Protein AF-A0A395SLP0-F1 (afdb_monomer)

Structure (mmCIF, N/CA/C/O backbone):
data_AF-A0A395SLP0-F1
#
_entry.id   AF-A0A395SLP0-F1
#
loop_
_atom_site.group_PDB
_atom_site.id
_atom_site.type_symbol
_atom_site.label_atom_id
_atom_site.label_alt_id
_atom_site.label_comp_id
_atom_site.label_asym_id
_atom_site.label_entity_id
_atom_site.label_seq_id
_atom_site.pdbx_PDB_ins_code
_atom_site.Cartn_x
_atom_site.Cartn_y
_atom_site.Cartn_z
_atom_site.occupancy
_atom_site.B_iso_or_equiv
_atom_site.auth_seq_id
_atom_site.auth_comp_id
_atom_site.auth_asym_id
_atom_site.auth_atom_id
_atom_site.pdbx_PDB_model_num
ATOM 1 N N . MET A 1 1 ? 36.610 25.571 1.398 1.00 39.91 1 MET A N 1
ATOM 2 C CA . MET A 1 1 ? 36.303 24.163 1.066 1.00 39.91 1 MET A CA 1
ATOM 3 C C . MET A 1 1 ? 37.178 23.324 1.968 1.00 39.91 1 MET A C 1
ATOM 5 O O . MET A 1 1 ? 38.386 23.476 1.879 1.00 39.91 1 MET A O 1
ATOM 9 N N . ASP A 1 2 ? 36.569 22.560 2.871 1.00 36.91 2 ASP A N 1
ATOM 10 C CA . ASP A 1 2 ? 37.265 21.882 3.966 1.00 36.91 2 ASP A CA 1
ATOM 11 C C . ASP A 1 2 ? 38.342 20.907 3.482 1.00 36.91 2 ASP A C 1
ATOM 13 O O . ASP A 1 2 ? 38.090 20.029 2.647 1.00 36.91 2 ASP A O 1
ATOM 17 N N . ASP A 1 3 ? 39.520 21.040 4.093 1.00 39.97 3 ASP A N 1
ATOM 18 C CA . ASP A 1 3 ? 40.726 20.221 3.906 1.00 39.97 3 ASP A CA 1
ATOM 19 C C . ASP A 1 3 ? 40.471 18.717 4.114 1.00 39.97 3 ASP A C 1
ATOM 21 O O . ASP A 1 3 ? 41.159 17.863 3.562 1.00 39.97 3 ASP A O 1
ATOM 25 N N . LYS A 1 4 ? 39.392 18.368 4.826 1.00 45.00 4 LYS A N 1
ATOM 26 C CA . LYS A 1 4 ? 38.965 16.982 5.068 1.00 45.00 4 LYS A CA 1
ATOM 27 C C . LYS A 1 4 ? 38.431 16.257 3.827 1.00 45.00 4 LYS A C 1
ATOM 29 O O . LYS A 1 4 ? 38.356 15.035 3.831 1.00 45.00 4 LYS A O 1
ATOM 34 N N . THR A 1 5 ? 38.066 16.974 2.761 1.00 46.22 5 THR A N 1
ATOM 35 C CA . THR A 1 5 ? 37.501 16.353 1.542 1.00 46.22 5 THR A CA 1
ATOM 36 C C . THR A 1 5 ? 38.568 15.872 0.554 1.00 46.22 5 THR A C 1
ATOM 38 O O . THR A 1 5 ? 38.259 15.066 -0.321 1.00 46.22 5 THR A O 1
ATOM 41 N N . LYS A 1 6 ? 39.810 16.363 0.672 1.00 44.38 6 LYS A N 1
ATOM 42 C CA . LYS A 1 6 ? 40.938 15.923 -0.168 1.00 44.38 6 LYS A CA 1
ATOM 43 C C . LYS A 1 6 ? 41.501 14.573 0.281 1.00 44.38 6 LYS A C 1
ATOM 45 O O . LYS A 1 6 ? 41.863 13.766 -0.561 1.00 44.38 6 LYS A O 1
ATOM 50 N N . ALA A 1 7 ? 41.456 14.293 1.583 1.00 48.34 7 ALA A N 1
ATOM 51 C CA . ALA A 1 7 ? 42.013 13.075 2.172 1.00 48.34 7 ALA A CA 1
ATOM 52 C C . ALA A 1 7 ? 41.296 11.770 1.763 1.00 48.34 7 ALA A C 1
ATOM 54 O O . ALA A 1 7 ? 41.833 10.692 1.964 1.00 48.34 7 ALA A O 1
ATOM 55 N N . VAL A 1 8 ? 40.087 11.832 1.190 1.00 53.94 8 VAL A N 1
ATOM 56 C CA . VAL A 1 8 ? 39.320 10.624 0.821 1.00 53.94 8 VAL A CA 1
ATOM 57 C C . VAL A 1 8 ? 39.704 10.087 -0.563 1.00 53.94 8 VAL A C 1
ATOM 59 O O . VAL A 1 8 ? 39.436 8.926 -0.842 1.00 53.94 8 VAL A O 1
ATOM 62 N N . SER A 1 9 ? 40.311 10.890 -1.447 1.00 54.47 9 SER A N 1
ATOM 63 C CA . SER A 1 9 ? 40.598 10.454 -2.825 1.00 54.47 9 SER A CA 1
ATOM 64 C C . SER A 1 9 ? 41.920 9.711 -3.007 1.00 54.47 9 SER A C 1
ATOM 66 O O . SER A 1 9 ? 42.120 9.139 -4.074 1.00 54.47 9 SER A O 1
ATOM 68 N N . GLU A 1 10 ? 42.813 9.731 -2.017 1.00 58.47 10 GLU A N 1
ATOM 69 C CA . GLU A 1 10 ? 44.178 9.196 -2.155 1.00 58.47 10 GLU A CA 1
ATOM 70 C C . GLU A 1 10 ? 44.256 7.668 -1.958 1.00 58.47 10 GLU A C 1
ATOM 72 O O . GLU A 1 10 ? 45.140 7.039 -2.529 1.00 58.47 10 GLU A O 1
ATOM 77 N N . ASP A 1 11 ? 43.261 7.058 -1.296 1.00 65.31 11 ASP A N 1
ATOM 78 C CA . ASP A 1 11 ? 43.221 5.613 -0.988 1.00 65.31 11 ASP A CA 1
ATOM 79 C C . ASP A 1 11 ? 42.151 4.821 -1.775 1.00 65.31 11 ASP A C 1
ATOM 81 O O . ASP A 1 11 ? 41.836 3.672 -1.453 1.00 65.31 11 ASP A O 1
ATOM 85 N N . LEU A 1 12 ? 41.535 5.414 -2.804 1.00 71.38 12 LEU A N 1
ATOM 86 C CA . LEU A 1 12 ? 40.450 4.759 -3.546 1.00 71.38 12 LEU A CA 1
ATOM 87 C C . LEU A 1 12 ? 40.982 3.928 -4.712 1.00 71.38 12 LEU A C 1
ATOM 89 O O . LEU A 1 12 ? 41.716 4.411 -5.573 1.00 71.38 12 LEU A O 1
ATOM 93 N N . THR A 1 13 ? 40.506 2.686 -4.812 1.00 81.50 13 THR A N 1
ATOM 94 C CA . THR A 1 13 ? 40.704 1.877 -6.022 1.00 81.50 13 THR A CA 1
ATOM 95 C C . THR A 1 13 ? 40.101 2.584 -7.250 1.00 81.50 13 THR A C 1
ATOM 97 O O . THR A 1 13 ? 39.135 3.343 -7.110 1.00 81.50 13 THR A O 1
ATOM 100 N N . PRO A 1 14 ? 40.579 2.316 -8.481 1.00 74.00 14 PRO A N 1
ATOM 101 C CA . PRO A 1 14 ? 40.081 2.977 -9.695 1.00 74.00 14 PRO A CA 1
ATOM 102 C C . PRO A 1 14 ? 38.552 2.905 -9.869 1.00 74.00 14 PRO A C 1
ATOM 104 O O . PRO A 1 14 ? 37.912 3.860 -10.316 1.00 74.00 14 PRO A O 1
ATOM 107 N N . THR A 1 15 ? 37.941 1.790 -9.459 1.00 70.00 15 THR A N 1
ATOM 108 C CA . THR A 1 15 ? 36.484 1.590 -9.476 1.00 70.00 15 THR A CA 1
ATOM 109 C C . THR A 1 15 ? 35.770 2.483 -8.462 1.00 70.00 15 THR A C 1
ATOM 111 O O . THR A 1 15 ? 34.748 3.098 -8.778 1.00 70.00 15 THR A O 1
ATOM 114 N N . GLN A 1 16 ? 36.318 2.602 -7.251 1.00 68.06 16 GLN A N 1
ATOM 115 C CA . GLN A 1 16 ? 35.772 3.469 -6.209 1.00 68.06 16 GLN A CA 1
ATOM 116 C C . GLN A 1 16 ? 35.948 4.951 -6.554 1.00 68.06 16 GLN A C 1
ATOM 118 O O . GLN A 1 16 ? 35.036 5.732 -6.296 1.00 68.06 16 GLN A O 1
ATOM 123 N N . LEU A 1 17 ? 37.053 5.331 -7.202 1.00 72.69 17 LEU A N 1
ATOM 124 C CA . LEU A 1 17 ? 37.294 6.692 -7.685 1.00 72.69 17 LEU A CA 1
ATOM 125 C C . LEU A 1 17 ? 36.249 7.098 -8.738 1.00 72.69 17 LEU A C 1
ATOM 127 O O . LEU A 1 17 ? 35.601 8.136 -8.616 1.00 72.69 17 LEU A O 1
ATOM 131 N N . LYS A 1 18 ? 35.980 6.218 -9.714 1.00 71.94 18 LYS A N 1
ATOM 132 C CA . LYS A 1 18 ? 34.937 6.430 -10.733 1.00 71.94 18 LYS A CA 1
ATOM 133 C C . LYS A 1 18 ? 33.543 6.572 -10.111 1.00 71.94 18 LYS A C 1
ATOM 135 O O . LYS A 1 18 ? 32.750 7.420 -10.528 1.00 71.94 18 LYS A O 1
ATOM 140 N N . MET A 1 19 ? 33.237 5.760 -9.099 1.00 68.44 19 MET A N 1
ATOM 141 C CA . MET A 1 19 ? 31.979 5.850 -8.355 1.00 68.44 19 MET A CA 1
ATOM 142 C C . MET A 1 19 ? 31.895 7.150 -7.539 1.00 68.44 19 MET A C 1
ATOM 144 O O . MET A 1 19 ? 30.850 7.807 -7.541 1.00 68.44 19 MET A O 1
ATOM 148 N N . TYR A 1 20 ? 32.990 7.546 -6.886 1.00 72.19 20 TYR A N 1
ATOM 149 C CA . TYR A 1 20 ? 33.111 8.776 -6.106 1.00 72.19 20 TYR A CA 1
ATOM 150 C C . TYR A 1 20 ? 32.896 10.019 -6.975 1.00 72.19 20 TYR A C 1
ATOM 152 O O . TYR A 1 20 ? 32.058 10.860 -6.643 1.00 72.19 20 TYR A O 1
ATOM 160 N N . ASP A 1 21 ? 33.541 10.092 -8.138 1.00 72.44 21 ASP A N 1
ATOM 161 C CA . ASP A 1 21 ? 33.361 11.188 -9.094 1.00 72.44 21 ASP A CA 1
ATOM 162 C C . ASP A 1 21 ? 31.938 11.231 -9.665 1.00 72.44 21 ASP A C 1
ATOM 164 O O . ASP A 1 21 ? 31.348 12.307 -9.820 1.00 72.44 21 ASP A O 1
ATOM 168 N N . GLY A 1 22 ? 31.331 10.064 -9.899 1.00 71.50 22 GLY A N 1
ATOM 169 C CA . GLY A 1 22 ? 29.924 9.953 -10.283 1.00 71.50 22 GLY A CA 1
ATOM 170 C C . GLY A 1 22 ? 28.969 10.488 -9.208 1.00 71.50 22 GLY A C 1
ATOM 171 O O . GLY A 1 22 ? 28.015 11.208 -9.514 1.00 71.50 22 GLY A O 1
ATOM 172 N N . VAL A 1 23 ? 29.218 10.183 -7.930 1.00 71.25 23 VAL A N 1
ATOM 173 C CA . VAL A 1 23 ? 28.443 10.720 -6.796 1.00 71.25 23 VAL A CA 1
ATOM 174 C C . VAL A 1 23 ? 28.654 12.227 -6.661 1.00 71.25 23 VAL A C 1
ATOM 176 O O . VAL A 1 23 ? 27.678 12.976 -6.599 1.00 71.25 23 VAL A O 1
ATOM 179 N N . ARG A 1 24 ? 29.905 12.696 -6.687 1.00 72.31 24 ARG A N 1
ATOM 180 C CA . ARG A 1 24 ? 30.256 14.117 -6.574 1.00 72.31 24 ARG A CA 1
ATOM 181 C C . ARG A 1 24 ? 29.622 14.945 -7.690 1.00 72.31 24 ARG A C 1
ATOM 183 O O . ARG A 1 24 ? 29.056 16.004 -7.419 1.00 72.31 24 ARG A O 1
ATOM 190 N N . GLY A 1 25 ? 29.646 14.430 -8.920 1.00 71.50 25 GLY A N 1
ATOM 191 C CA . GLY A 1 25 ? 28.990 15.033 -10.076 1.00 71.50 25 GLY A CA 1
ATOM 192 C C . GLY A 1 25 ? 27.474 15.151 -9.909 1.00 71.50 25 GLY A C 1
ATOM 193 O O . GLY A 1 25 ? 26.923 16.227 -10.131 1.00 71.50 25 GLY A O 1
ATOM 194 N N . ARG A 1 26 ? 26.804 14.087 -9.444 1.00 68.56 26 ARG A N 1
ATOM 195 C CA . ARG A 1 26 ? 25.359 14.112 -9.148 1.00 68.56 26 ARG A CA 1
ATOM 196 C C . ARG A 1 26 ? 25.010 15.132 -8.066 1.00 68.56 26 ARG A C 1
ATOM 198 O O . ARG A 1 26 ? 24.051 15.879 -8.230 1.00 68.56 26 ARG A O 1
ATOM 205 N N . MET A 1 27 ? 25.800 15.210 -6.993 1.00 70.19 27 MET A N 1
ATOM 206 C CA . MET A 1 27 ? 25.558 16.171 -5.909 1.00 70.19 27 MET A CA 1
ATOM 207 C C . MET A 1 27 ? 25.824 17.624 -6.321 1.00 70.19 27 MET A C 1
ATOM 209 O O . MET A 1 27 ? 25.183 18.535 -5.800 1.00 70.19 27 MET A O 1
ATOM 213 N N . ALA A 1 28 ? 26.782 17.873 -7.217 1.00 71.69 28 ALA A N 1
ATOM 214 C CA . ALA A 1 28 ? 27.014 19.204 -7.776 1.00 71.69 28 ALA A CA 1
ATOM 215 C C . ALA A 1 28 ? 25.828 19.649 -8.644 1.00 71.69 28 ALA A C 1
ATOM 217 O O . ALA A 1 28 ? 25.238 20.690 -8.372 1.00 71.69 28 ALA A O 1
ATOM 218 N N . LEU A 1 29 ? 25.406 18.799 -9.584 1.00 69.75 29 LEU A N 1
ATOM 219 C CA . LEU A 1 29 ? 24.271 19.071 -10.466 1.00 69.75 29 LEU A CA 1
ATOM 220 C C . LEU A 1 29 ? 22.960 19.254 -9.690 1.00 69.75 29 LEU A C 1
ATOM 222 O O . LEU A 1 29 ? 22.214 20.191 -9.945 1.00 69.75 29 LEU A O 1
ATOM 226 N N . HIS A 1 30 ? 22.701 18.407 -8.689 1.00 68.25 30 HIS A N 1
ATOM 227 C CA . HIS A 1 30 ? 21.535 18.548 -7.815 1.00 68.25 30 HIS A CA 1
ATOM 228 C C . HIS A 1 30 ? 21.501 19.917 -7.116 1.00 68.25 30 HIS A C 1
ATOM 230 O O . HIS A 1 30 ? 20.454 20.558 -7.052 1.00 68.25 30 HIS A O 1
ATOM 236 N N . ARG A 1 31 ? 22.656 20.403 -6.640 1.00 72.38 31 ARG A N 1
ATOM 237 C CA . ARG A 1 31 ? 22.772 21.729 -6.014 1.00 72.38 31 ARG A CA 1
ATOM 238 C C . ARG A 1 31 ? 22.574 22.877 -7.000 1.00 72.38 31 ARG A C 1
ATOM 240 O O . ARG A 1 31 ? 22.058 23.911 -6.593 1.00 72.38 31 ARG A O 1
ATOM 247 N N . GLU A 1 32 ? 22.981 22.723 -8.255 1.00 70.94 32 GLU A N 1
ATOM 248 C CA . GLU A 1 32 ? 22.738 23.726 -9.302 1.00 70.94 32 GLU A CA 1
ATOM 249 C C . GLU A 1 32 ? 21.253 23.808 -9.661 1.00 70.94 32 GLU A C 1
ATOM 251 O O . GLU A 1 32 ? 20.682 24.899 -9.646 1.00 70.94 32 GLU A O 1
ATOM 256 N N . VAL A 1 33 ? 20.610 22.654 -9.870 1.00 69.75 33 VAL A N 1
ATOM 257 C CA . VAL A 1 33 ? 19.175 22.561 -10.178 1.00 69.75 33 VAL A CA 1
ATOM 258 C C . VAL A 1 33 ? 18.329 23.176 -9.061 1.00 69.75 33 VAL A C 1
ATOM 260 O O . VAL A 1 33 ? 17.463 24.001 -9.337 1.00 69.75 33 VAL A O 1
ATOM 263 N N . LEU A 1 34 ? 18.608 22.848 -7.793 1.00 66.56 34 LEU A N 1
ATOM 264 C CA . LEU A 1 34 ? 17.869 23.410 -6.654 1.00 66.56 34 LEU A CA 1
ATOM 265 C C . LEU A 1 34 ? 18.068 24.921 -6.471 1.00 66.56 34 LEU A C 1
ATOM 267 O O . LEU A 1 34 ? 17.211 25.581 -5.892 1.00 66.56 34 LEU A O 1
ATOM 271 N N . ARG A 1 35 ? 19.180 25.483 -6.954 1.00 73.88 35 ARG A N 1
ATOM 272 C CA . ARG A 1 35 ? 19.439 26.931 -6.900 1.00 73.88 35 ARG A CA 1
ATOM 273 C C . ARG A 1 35 ? 18.811 27.696 -8.064 1.00 73.88 35 ARG A C 1
ATOM 275 O O . ARG A 1 35 ? 18.980 28.909 -8.132 1.00 73.88 35 ARG A O 1
ATOM 282 N N . GLY A 1 36 ? 18.135 27.011 -8.991 1.00 49.56 36 GLY A N 1
ATOM 283 C CA . GLY A 1 36 ? 17.643 27.621 -10.227 1.00 49.56 36 GLY A CA 1
ATOM 284 C C . GLY A 1 36 ? 18.770 28.140 -11.125 1.00 49.56 36 GLY A C 1
ATOM 285 O O . GLY A 1 36 ? 18.522 28.939 -12.028 1.00 49.56 36 GLY A O 1
ATOM 286 N N . ALA A 1 37 ? 20.012 27.709 -10.882 1.00 55.22 37 ALA A N 1
ATOM 287 C CA . ALA A 1 37 ? 21.130 28.059 -11.733 1.00 55.22 37 ALA A CA 1
ATOM 288 C C . ALA A 1 37 ? 20.972 27.291 -13.048 1.00 55.22 37 ALA A C 1
ATOM 290 O O . ALA A 1 37 ? 20.814 26.068 -13.054 1.00 55.22 37 ALA A O 1
ATOM 291 N N . LYS A 1 38 ? 21.015 28.005 -14.176 1.00 49.47 38 LYS A N 1
ATOM 292 C CA . LYS A 1 38 ? 21.247 27.362 -15.472 1.00 49.47 38 LYS A CA 1
ATOM 293 C C . LYS A 1 38 ? 22.556 26.594 -15.318 1.00 49.47 38 LYS A C 1
ATOM 295 O O . LYS A 1 38 ? 23.524 27.179 -14.840 1.00 49.47 38 LYS A O 1
ATOM 300 N N . 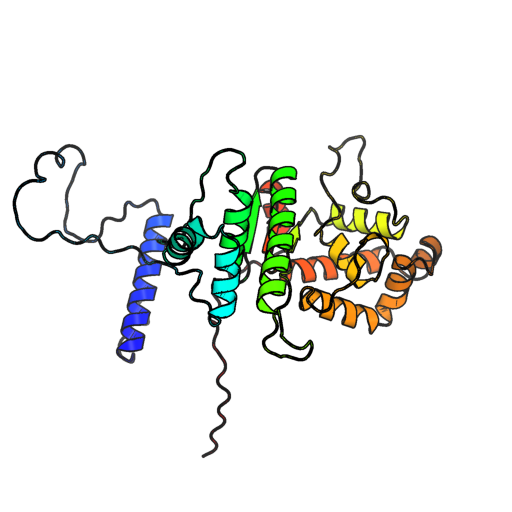SER A 1 3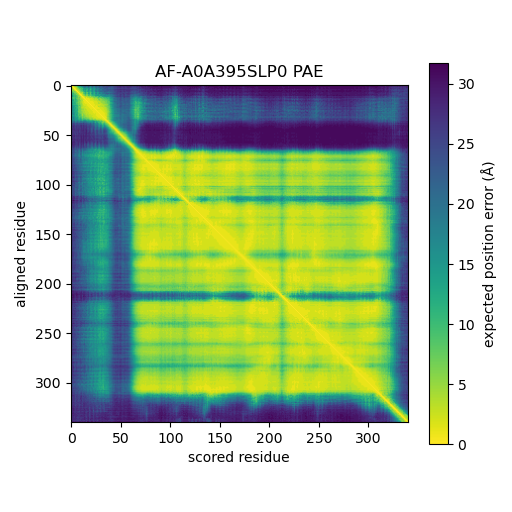9 ? 22.570 25.302 -15.640 1.00 47.88 39 SER A N 1
ATOM 301 C CA . SER A 1 39 ? 23.802 24.513 -15.601 1.00 47.88 39 SER A CA 1
ATOM 302 C C . SER A 1 39 ? 24.725 25.038 -16.701 1.00 47.88 39 SER A C 1
ATOM 304 O O . SER A 1 39 ? 24.721 24.568 -17.835 1.00 47.88 39 SER A O 1
ATOM 306 N N . GLU A 1 40 ? 25.452 26.105 -16.390 1.00 44.19 40 GLU A N 1
ATOM 307 C CA . GLU A 1 40 ? 26.641 26.502 -17.112 1.00 44.19 40 GLU A CA 1
ATOM 308 C C . GLU A 1 40 ? 27.729 25.567 -16.603 1.00 44.19 40 GLU A C 1
ATOM 310 O O . GLU A 1 40 ? 28.306 25.753 -15.532 1.00 44.19 40 GLU A O 1
ATOM 315 N N . ALA A 1 41 ? 27.972 24.501 -17.366 1.00 39.69 41 ALA A N 1
ATOM 316 C CA . ALA A 1 41 ? 29.215 23.766 -17.232 1.00 39.69 41 ALA A CA 1
ATOM 317 C C . ALA A 1 41 ? 30.382 24.775 -17.254 1.00 39.69 41 ALA A C 1
ATOM 319 O O . ALA A 1 41 ? 30.296 25.781 -17.966 1.00 39.69 41 ALA A O 1
ATOM 320 N N . PRO A 1 42 ? 31.477 24.537 -16.515 1.00 35.25 42 PRO A N 1
ATOM 321 C CA . PRO A 1 42 ? 32.618 25.433 -16.533 1.00 35.25 42 PRO A CA 1
ATOM 322 C C . PRO A 1 42 ? 33.299 25.342 -17.902 1.00 35.25 42 PRO A C 1
ATOM 324 O O . PRO A 1 42 ? 34.207 24.549 -18.122 1.00 35.25 42 PRO A O 1
ATOM 327 N N . SER A 1 43 ? 32.857 26.173 -18.833 1.00 36.19 43 SER A N 1
ATOM 328 C CA . SER A 1 43 ? 33.658 26.649 -19.946 1.00 36.19 43 SER A CA 1
ATOM 329 C C . SER A 1 43 ? 33.574 28.163 -19.904 1.00 36.19 43 SER A C 1
ATOM 331 O O . SER A 1 43 ? 32.519 28.734 -20.166 1.00 36.19 43 SER A O 1
ATOM 333 N N . SER A 1 44 ? 34.676 28.775 -19.475 1.00 36.19 44 SER A N 1
ATOM 334 C CA . SER A 1 44 ? 35.043 30.174 -19.695 1.00 36.19 44 SER A CA 1
ATOM 335 C C . SER A 1 44 ? 34.062 30.971 -20.571 1.00 36.19 44 SER A C 1
ATOM 337 O O . SER A 1 44 ? 34.057 30.828 -21.789 1.00 36.19 44 SER A O 1
ATOM 339 N N . GLY A 1 45 ? 33.268 31.799 -19.887 1.00 39.12 45 GLY A N 1
ATOM 340 C CA . GLY A 1 45 ? 32.514 32.975 -20.330 1.00 39.12 45 GLY A CA 1
ATOM 341 C C . GLY A 1 45 ? 31.909 33.010 -21.733 1.00 39.12 45 GLY A C 1
ATOM 342 O O . GLY A 1 45 ? 32.628 33.238 -22.694 1.00 39.12 45 GLY A O 1
ATOM 343 N N . ILE A 1 46 ? 30.573 33.050 -21.822 1.00 33.41 46 ILE A N 1
ATOM 344 C CA . ILE A 1 46 ? 29.874 33.747 -22.915 1.00 33.41 46 ILE A CA 1
ATOM 345 C C . ILE A 1 46 ? 28.666 34.503 -22.345 1.00 33.41 46 ILE A C 1
ATOM 347 O O . ILE A 1 46 ? 27.738 33.920 -21.793 1.00 33.41 46 ILE A O 1
ATOM 351 N N . ARG A 1 47 ? 28.697 35.836 -22.475 1.00 33.56 47 ARG A N 1
ATOM 352 C CA . ARG A 1 47 ? 27.588 36.749 -22.160 1.00 33.56 47 ARG A CA 1
ATOM 353 C C . ARG A 1 47 ? 26.504 36.682 -23.246 1.00 33.56 47 ARG A C 1
ATOM 355 O O . ARG A 1 47 ? 26.830 36.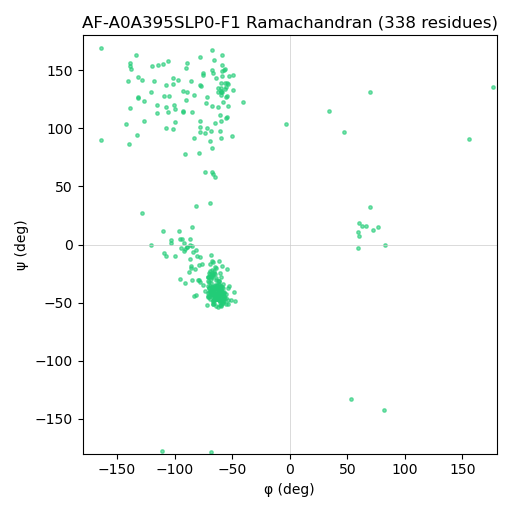664 -24.426 1.00 33.56 47 ARG A O 1
ATOM 362 N N . CYS A 1 48 ? 25.253 36.839 -22.809 1.00 29.16 48 CYS A N 1
ATOM 363 C CA . CYS A 1 48 ? 24.040 37.209 -23.560 1.00 29.16 48 CYS A CA 1
ATOM 364 C C . CYS A 1 48 ? 23.434 36.188 -24.561 1.00 29.16 48 CYS A C 1
ATOM 366 O O . CYS A 1 48 ? 24.131 35.708 -25.448 1.00 29.16 48 CYS A O 1
ATOM 368 N N . PRO A 1 49 ? 22.104 35.924 -24.525 1.00 36.25 49 PRO A N 1
ATOM 369 C CA . PRO A 1 49 ? 21.469 34.884 -25.349 1.00 36.25 49 PRO A CA 1
ATOM 370 C C . PRO A 1 49 ? 21.043 35.322 -26.762 1.00 36.25 49 PRO A C 1
ATOM 372 O O . PRO A 1 49 ? 20.479 34.519 -27.497 1.00 36.25 49 PRO A O 1
ATOM 375 N N . SER A 1 50 ? 21.252 36.574 -27.173 1.00 37.88 50 SER A N 1
ATOM 376 C CA . SER A 1 50 ? 20.627 37.109 -28.395 1.00 37.88 50 SER A CA 1
ATOM 377 C C . SER A 1 50 ? 21.456 36.971 -29.678 1.00 37.88 50 SER A C 1
ATOM 379 O O . SER A 1 50 ? 20.992 37.398 -30.732 1.00 37.88 50 SER A O 1
ATOM 381 N N . ARG A 1 51 ? 22.658 36.376 -29.639 1.00 33.47 51 ARG A N 1
ATOM 382 C CA . ARG A 1 51 ? 23.564 36.341 -30.808 1.00 33.47 51 ARG A CA 1
ATOM 383 C C . ARG A 1 51 ? 23.950 34.949 -31.328 1.00 33.47 51 ARG A C 1
ATOM 385 O O . ARG A 1 51 ? 24.650 34.873 -32.329 1.00 33.47 51 ARG A O 1
ATOM 392 N N . SER A 1 52 ? 23.468 33.864 -30.718 1.00 39.09 52 SER A N 1
ATOM 393 C CA . SER A 1 52 ? 23.951 32.498 -31.015 1.00 39.09 52 SER A CA 1
ATOM 394 C C . SER A 1 52 ? 23.147 31.690 -32.043 1.00 39.09 52 SER A C 1
ATOM 396 O O . SER A 1 52 ? 23.487 30.536 -32.272 1.00 39.09 52 SER A O 1
ATOM 398 N N . MET A 1 53 ? 22.116 32.243 -32.695 1.00 36.59 53 MET A N 1
ATOM 399 C CA . MET A 1 53 ? 21.434 31.519 -33.790 1.00 36.59 53 MET A CA 1
ATOM 400 C C . MET A 1 53 ? 22.113 31.668 -35.163 1.00 36.59 53 MET A C 1
ATOM 402 O O . MET A 1 53 ? 21.709 30.995 -36.101 1.00 36.59 53 MET A O 1
ATOM 406 N N . ALA A 1 54 ? 23.150 32.503 -35.295 1.00 33.88 54 ALA A N 1
ATOM 407 C CA . ALA A 1 54 ? 23.780 32.796 -36.589 1.00 33.88 54 ALA A CA 1
ATOM 408 C C . ALA A 1 54 ? 25.125 32.080 -36.840 1.00 33.88 54 ALA A C 1
ATOM 410 O O . ALA A 1 54 ? 25.755 32.322 -37.862 1.00 33.88 54 ALA A O 1
ATOM 411 N N . THR A 1 55 ? 25.587 31.210 -35.939 1.00 35.38 55 THR A N 1
ATOM 412 C CA . THR A 1 55 ? 26.914 30.560 -36.037 1.00 35.38 55 THR A CA 1
ATOM 413 C C . THR A 1 55 ? 26.860 29.037 -35.906 1.00 35.38 55 THR A C 1
ATOM 415 O O . THR A 1 55 ? 27.837 28.412 -35.505 1.00 35.38 55 THR A O 1
ATOM 418 N N . LEU A 1 56 ? 25.734 28.411 -36.269 1.00 35.62 56 LEU A N 1
ATOM 419 C CA . LEU A 1 56 ? 25.601 26.947 -36.258 1.00 35.62 56 LEU A CA 1
ATOM 420 C C . LEU A 1 56 ? 26.113 26.259 -37.538 1.00 35.62 56 LEU A C 1
ATOM 422 O O . LEU A 1 56 ? 25.816 25.091 -37.765 1.00 35.62 56 LEU A O 1
ATOM 426 N N . GLU A 1 57 ? 26.888 26.95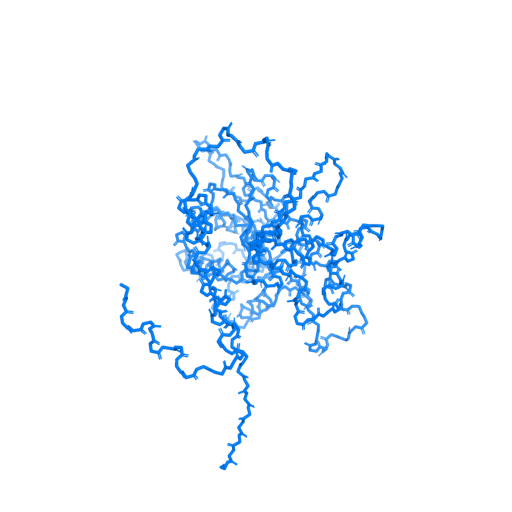4 -38.368 1.00 45.03 57 GLU A N 1
ATOM 427 C CA . GLU A 1 57 ? 27.550 26.368 -39.532 1.00 45.03 57 GLU A CA 1
ATOM 428 C C . GLU A 1 57 ? 29.014 26.799 -39.564 1.00 45.03 57 GLU A C 1
ATOM 430 O O . GLU A 1 57 ? 29.344 27.890 -40.012 1.00 45.03 57 GLU A O 1
ATOM 435 N N . THR A 1 58 ? 29.895 25.969 -39.004 1.00 34.53 58 THR A N 1
ATOM 436 C CA . THR A 1 58 ? 31.290 25.755 -39.444 1.00 34.53 58 THR A CA 1
ATOM 437 C C . THR A 1 58 ? 32.000 24.789 -38.487 1.00 34.53 58 THR A C 1
ATOM 439 O O . THR A 1 58 ? 31.825 24.817 -37.272 1.00 34.53 58 THR A O 1
ATOM 442 N N . HIS A 1 59 ? 32.735 23.843 -39.069 1.00 42.62 59 HIS A N 1
ATOM 443 C CA . HIS A 1 59 ? 33.317 22.665 -38.426 1.00 42.62 59 HIS A CA 1
ATOM 444 C C . HIS A 1 59 ? 34.244 22.941 -37.229 1.00 42.62 59 HIS A C 1
ATOM 446 O O . HIS A 1 59 ? 35.150 23.764 -37.314 1.00 42.62 59 HIS A O 1
ATOM 452 N N . GLY A 1 60 ? 34.126 22.113 -36.180 1.00 37.59 60 GLY A N 1
ATOM 453 C CA . GLY A 1 60 ? 35.183 21.945 -35.176 1.00 37.59 60 GLY A CA 1
ATOM 454 C C . GLY A 1 60 ? 34.688 21.464 -33.812 1.00 37.59 60 GLY A C 1
ATOM 455 O O . GLY A 1 60 ? 34.389 22.286 -32.962 1.00 37.59 60 GLY A O 1
ATOM 456 N N . LYS A 1 61 ? 34.645 20.135 -33.607 1.00 41.62 61 LYS A N 1
ATOM 457 C CA . LYS A 1 61 ? 34.325 19.420 -32.347 1.00 41.62 61 LYS A CA 1
ATOM 458 C C . LYS A 1 61 ? 33.077 19.935 -31.621 1.00 41.62 61 LYS A C 1
ATOM 460 O O . LYS A 1 61 ? 33.161 20.831 -30.788 1.00 41.62 61 LYS A O 1
ATOM 465 N N . SER A 1 62 ? 31.938 19.268 -31.839 1.00 38.06 62 SER A N 1
ATOM 466 C CA . SER A 1 62 ? 30.800 19.405 -30.927 1.00 38.06 62 SER A CA 1
ATOM 467 C C . SER A 1 62 ? 31.287 19.076 -29.516 1.00 38.06 62 SER A C 1
ATOM 469 O O . SER A 1 62 ? 31.617 17.924 -29.220 1.00 38.06 62 SER A O 1
ATOM 471 N N . SER A 1 63 ? 31.376 20.080 -28.652 1.00 46.16 63 SER A N 1
ATOM 472 C CA . SER A 1 63 ? 31.495 19.868 -27.221 1.00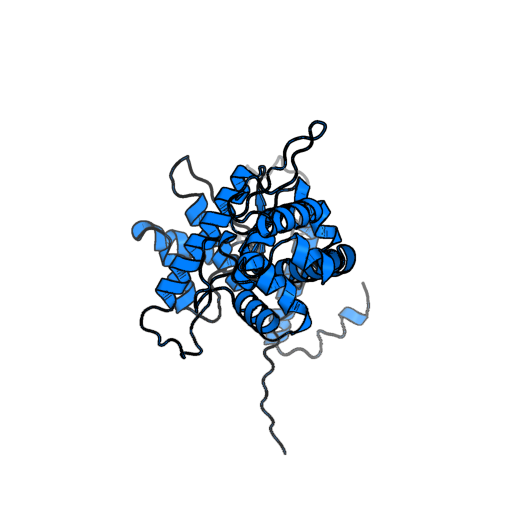 46.16 63 SER A CA 1
ATOM 473 C C . SER A 1 63 ? 30.231 19.120 -26.811 1.00 46.16 63 SER A C 1
ATOM 475 O O . SER A 1 63 ? 29.156 19.705 -26.701 1.00 46.16 63 SER A O 1
ATOM 477 N N . SER A 1 64 ? 30.317 17.790 -26.696 1.00 55.00 64 SER A N 1
ATOM 478 C CA . SER A 1 64 ? 29.166 16.997 -26.283 1.00 55.00 64 SER A CA 1
ATOM 479 C C . SER A 1 64 ? 28.785 17.485 -24.893 1.00 55.00 64 SER A C 1
ATOM 481 O O . SER A 1 64 ? 29.555 17.309 -23.943 1.00 55.00 64 SER A O 1
ATOM 483 N N . LEU A 1 65 ? 27.634 18.147 -24.786 1.00 61.94 65 LEU A N 1
ATOM 484 C CA . LEU A 1 65 ? 27.076 18.537 -23.502 1.00 61.94 65 LEU A CA 1
ATOM 485 C C . LEU A 1 65 ? 27.087 17.303 -22.598 1.00 61.94 65 LEU A C 1
ATOM 487 O O . LEU A 1 65 ? 26.727 16.203 -23.026 1.00 61.94 65 LEU A O 1
ATOM 491 N N . ARG A 1 66 ? 27.566 17.472 -21.364 1.00 67.44 66 ARG A N 1
ATOM 492 C CA . ARG A 1 66 ? 27.642 16.377 -20.398 1.00 67.44 66 ARG A CA 1
ATOM 493 C C . ARG A 1 66 ? 26.257 15.742 -20.270 1.00 67.44 66 ARG A C 1
ATOM 495 O O . ARG A 1 66 ? 25.313 16.415 -19.864 1.00 67.44 66 ARG A O 1
ATOM 502 N N . SER A 1 67 ? 26.155 14.453 -20.592 1.00 74.31 67 SER A N 1
ATOM 503 C CA . SER A 1 67 ? 24.901 13.715 -20.442 1.00 74.31 67 SER A CA 1
ATOM 504 C C . SER A 1 67 ? 24.452 13.737 -18.981 1.00 74.31 67 SER A C 1
ATOM 506 O O . SER A 1 67 ? 25.260 13.548 -18.062 1.00 74.31 67 SER A O 1
ATOM 508 N N . LEU A 1 68 ? 23.164 14.007 -18.767 1.00 81.12 68 LEU A N 1
ATOM 509 C CA . LEU A 1 68 ? 22.576 14.012 -17.436 1.00 81.12 68 LEU A CA 1
ATOM 510 C C . LEU A 1 68 ? 22.647 12.597 -16.843 1.00 81.12 68 LEU A C 1
ATOM 512 O O . LEU A 1 68 ? 22.466 11.607 -17.562 1.00 81.12 68 LEU A O 1
ATOM 516 N N . PRO A 1 69 ? 22.886 12.470 -15.527 1.00 85.19 69 PRO A N 1
ATOM 517 C CA . PRO A 1 69 ? 22.865 11.170 -14.882 1.00 85.19 69 PRO A CA 1
ATOM 518 C C . PRO A 1 69 ? 21.481 10.558 -15.082 1.00 85.19 69 PRO A C 1
ATOM 520 O O . PRO A 1 69 ? 20.464 11.200 -14.827 1.00 85.19 69 PRO A O 1
ATOM 523 N N . THR A 1 70 ? 21.458 9.327 -15.569 1.00 88.19 70 THR A N 1
ATOM 524 C CA . THR A 1 70 ? 20.234 8.614 -15.922 1.00 88.19 70 THR A CA 1
ATOM 525 C C . THR A 1 70 ? 19.982 7.525 -14.891 1.00 88.19 70 THR A C 1
ATOM 527 O O . THR A 1 70 ? 20.919 6.855 -14.458 1.00 88.19 70 THR A O 1
ATOM 530 N N . ILE A 1 71 ? 18.729 7.371 -14.473 1.00 91.12 71 ILE A N 1
ATOM 531 C CA . ILE A 1 71 ? 18.289 6.277 -13.611 1.00 91.12 71 ILE A CA 1
ATOM 532 C C . ILE A 1 71 ? 17.518 5.284 -14.477 1.00 91.12 71 ILE A C 1
ATOM 534 O O . ILE A 1 71 ? 16.599 5.670 -15.197 1.00 91.12 71 ILE A O 1
ATOM 538 N N . ASN A 1 72 ? 17.912 4.017 -14.399 1.00 94.38 72 ASN A N 1
ATOM 539 C CA . ASN A 1 72 ? 17.169 2.901 -14.960 1.00 94.38 72 ASN A CA 1
ATOM 540 C C . ASN A 1 72 ? 16.253 2.342 -13.861 1.00 94.38 72 ASN A C 1
ATOM 542 O O . ASN A 1 72 ? 16.748 1.855 -12.845 1.00 94.38 72 ASN A O 1
ATOM 546 N N . PHE A 1 73 ? 14.935 2.453 -14.033 1.00 94.69 73 PHE A N 1
ATOM 547 C CA . PHE A 1 73 ? 13.959 1.914 -13.077 1.00 94.69 73 PHE A CA 1
ATOM 548 C C . PHE A 1 73 ? 13.797 0.393 -13.184 1.00 94.69 73 PHE A C 1
ATOM 550 O O . PHE A 1 73 ? 13.284 -0.217 -12.257 1.00 94.69 73 PHE A O 1
ATOM 557 N N . LEU A 1 74 ? 14.250 -0.218 -14.281 1.00 96.06 74 LEU A N 1
ATOM 558 C CA . LEU A 1 74 ? 14.250 -1.669 -14.494 1.00 96.06 74 LEU A CA 1
ATOM 559 C C . LEU A 1 74 ? 15.552 -2.343 -14.053 1.00 96.06 74 LEU A C 1
ATOM 561 O O . LEU A 1 74 ? 15.624 -3.562 -14.079 1.00 96.06 74 LEU A O 1
ATOM 565 N N . ASP A 1 75 ? 16.567 -1.574 -13.650 1.00 93.88 75 ASP A N 1
ATOM 566 C CA . ASP A 1 75 ? 17.804 -2.083 -13.039 1.00 93.88 75 ASP A CA 1
ATOM 567 C C . ASP A 1 75 ? 17.517 -2.539 -11.597 1.00 93.88 75 ASP A C 1
ATOM 569 O O . ASP A 1 75 ? 17.955 -1.936 -10.615 1.00 93.88 75 ASP A O 1
ATOM 573 N N . ILE A 1 76 ? 16.649 -3.534 -11.485 1.00 92.38 76 ILE A N 1
ATOM 574 C CA . ILE A 1 76 ? 16.236 -4.216 -10.265 1.00 92.38 76 ILE A CA 1
ATOM 575 C C . ILE A 1 76 ? 17.025 -5.527 -10.258 1.00 92.38 76 ILE A C 1
ATOM 577 O O . ILE A 1 76 ? 17.205 -6.120 -11.315 1.00 92.38 76 ILE A O 1
ATOM 581 N N . ASP A 1 77 ? 17.471 -5.999 -9.093 1.00 90.62 77 ASP A N 1
ATOM 582 C CA . ASP A 1 77 ? 18.227 -7.259 -8.950 1.00 90.62 77 ASP A CA 1
ATOM 583 C C . ASP A 1 77 ? 17.351 -8.520 -9.215 1.00 90.62 77 ASP A C 1
ATOM 585 O O . ASP A 1 77 ? 17.454 -9.519 -8.508 1.00 90.62 77 ASP A O 1
ATOM 589 N N . ASP A 1 78 ? 16.403 -8.442 -10.158 1.00 94.12 78 ASP A N 1
ATOM 590 C CA . ASP A 1 78 ? 15.419 -9.458 -10.533 1.00 94.12 78 ASP A CA 1
ATOM 591 C C . ASP A 1 78 ? 14.802 -9.119 -11.905 1.00 94.12 78 ASP A C 1
ATOM 593 O O . ASP A 1 78 ? 13.786 -8.416 -12.002 1.00 94.12 78 ASP A O 1
ATOM 597 N N . ASP A 1 79 ? 15.426 -9.621 -12.972 1.00 94.81 79 ASP A N 1
ATOM 598 C CA . ASP A 1 79 ? 14.999 -9.362 -14.352 1.00 94.81 79 ASP A CA 1
ATOM 599 C C . ASP A 1 79 ? 13.580 -9.880 -14.626 1.00 94.81 79 ASP A C 1
ATOM 601 O O . ASP A 1 79 ? 12.794 -9.204 -15.284 1.00 94.81 79 ASP A O 1
ATOM 605 N N . ALA A 1 80 ? 13.205 -11.042 -14.083 1.00 95.75 80 ALA A N 1
ATOM 606 C CA . ALA A 1 80 ? 11.874 -11.619 -14.288 1.00 95.75 80 ALA A CA 1
ATOM 607 C C . ALA A 1 80 ? 10.767 -10.744 -13.672 1.00 95.75 80 ALA A C 1
ATOM 609 O O . ALA A 1 80 ? 9.671 -10.613 -14.230 1.00 95.75 80 ALA A O 1
ATOM 610 N N . TYR A 1 81 ? 11.052 -10.096 -12.541 1.00 96.56 81 TYR A N 1
ATOM 611 C CA . TYR A 1 81 ? 10.137 -9.117 -11.961 1.00 96.56 81 TYR A CA 1
ATOM 612 C C . TYR A 1 81 ? 10.078 -7.831 -12.795 1.00 96.56 81 TYR A C 1
ATOM 614 O O . TYR A 1 81 ? 8.988 -7.313 -13.043 1.00 96.56 81 TYR A O 1
ATOM 622 N N . ALA A 1 82 ? 11.221 -7.343 -13.288 1.00 96.75 82 ALA A N 1
ATOM 623 C CA . ALA A 1 82 ? 11.267 -6.188 -14.184 1.00 96.75 82 ALA A CA 1
ATOM 624 C C . ALA A 1 82 ? 10.470 -6.433 -15.482 1.00 96.75 82 ALA A C 1
ATOM 626 O O . ALA A 1 82 ? 9.702 -5.565 -15.904 1.00 96.75 82 ALA A O 1
ATOM 627 N N . GLU A 1 83 ? 10.580 -7.630 -16.069 1.00 97.06 83 GLU A N 1
ATOM 628 C CA . GLU A 1 83 ? 9.754 -8.072 -17.199 1.00 97.06 83 GLU A CA 1
ATOM 629 C C . GLU A 1 83 ? 8.266 -8.022 -16.856 1.00 97.06 83 GLU A C 1
ATOM 631 O O . GLU A 1 83 ? 7.486 -7.414 -17.589 1.00 97.06 83 GLU A O 1
ATOM 636 N N . SER A 1 84 ? 7.878 -8.574 -15.703 1.00 96.88 84 SER A N 1
ATOM 637 C CA . SER A 1 84 ? 6.479 -8.602 -15.263 1.00 96.88 84 SER A CA 1
ATOM 638 C C . SER A 1 84 ? 5.875 -7.194 -15.163 1.00 96.88 84 SER A C 1
ATOM 640 O O . SER A 1 84 ? 4.707 -7.013 -15.498 1.00 96.88 84 SER A O 1
ATOM 642 N N . ILE A 1 85 ? 6.666 -6.180 -14.786 1.00 96.69 85 ILE A N 1
ATOM 643 C CA . ILE A 1 85 ? 6.232 -4.772 -14.792 1.00 96.69 85 ILE A CA 1
ATOM 644 C C . ILE A 1 85 ? 6.076 -4.232 -16.220 1.00 96.69 85 ILE A C 1
ATOM 646 O O . ILE A 1 85 ? 5.100 -3.543 -16.518 1.00 96.69 85 ILE A O 1
ATOM 650 N N . VAL A 1 86 ? 7.026 -4.516 -17.118 1.00 96.62 86 VAL A N 1
ATOM 651 C CA . VAL A 1 86 ? 6.956 -4.064 -18.521 1.00 96.62 86 VAL A CA 1
ATOM 652 C C . VAL A 1 86 ? 5.731 -4.646 -19.226 1.00 96.62 86 VAL A C 1
ATOM 654 O O . VAL A 1 86 ? 5.121 -3.973 -20.058 1.00 96.62 86 VAL A O 1
ATOM 657 N N . GLU A 1 87 ? 5.342 -5.866 -18.872 1.00 95.88 87 GLU A N 1
ATOM 658 C CA . GLU A 1 87 ? 4.189 -6.558 -19.439 1.00 95.88 87 GLU A CA 1
ATOM 659 C C . GLU A 1 87 ? 2.822 -5.962 -19.066 1.00 95.88 87 GLU A C 1
ATOM 661 O O . GLU A 1 87 ? 1.832 -6.334 -19.697 1.00 95.88 87 GLU A O 1
ATOM 666 N N . GLU A 1 88 ? 2.759 -5.006 -18.127 1.00 94.00 88 GLU A N 1
ATOM 667 C CA . GLU A 1 88 ? 1.559 -4.180 -17.899 1.00 94.00 88 GLU A CA 1
ATOM 668 C C . GLU A 1 88 ? 1.233 -3.262 -19.082 1.00 94.00 88 GLU A C 1
ATOM 670 O O . GLU A 1 88 ? 0.093 -2.819 -19.241 1.00 94.00 88 GLU A O 1
ATOM 675 N N . ALA A 1 89 ? 2.225 -2.955 -19.921 1.00 92.06 89 ALA A N 1
ATOM 676 C CA . ALA A 1 89 ? 1.975 -2.294 -21.189 1.00 92.06 89 ALA A CA 1
ATOM 677 C C . ALA A 1 89 ? 1.394 -3.282 -22.211 1.00 92.06 89 ALA A C 1
ATOM 679 O O . ALA A 1 89 ? 1.756 -4.465 -22.256 1.00 92.06 89 ALA A O 1
ATOM 680 N N . LEU A 1 90 ? 0.539 -2.754 -23.092 1.00 90.75 90 LEU A N 1
ATOM 681 C CA . LEU A 1 90 ? 0.052 -3.487 -24.258 1.00 90.75 90 LEU A CA 1
ATOM 682 C C . LEU A 1 90 ? 1.234 -4.044 -25.068 1.00 90.75 90 LEU A C 1
ATOM 684 O O . LEU A 1 90 ? 2.268 -3.369 -25.139 1.00 90.75 90 LEU A O 1
ATOM 688 N N . PRO A 1 91 ? 1.113 -5.237 -25.681 1.00 92.75 91 PRO A N 1
ATOM 689 C CA . PRO A 1 91 ? 2.212 -5.889 -26.391 1.00 92.75 91 PRO A CA 1
ATOM 690 C C . PRO A 1 91 ? 2.956 -4.977 -27.374 1.00 92.75 91 PRO A C 1
ATOM 692 O O . PRO A 1 91 ? 4.186 -4.985 -27.404 1.00 92.75 91 PRO A O 1
ATOM 695 N N . GLU A 1 92 ? 2.226 -4.137 -28.108 1.00 92.69 92 GLU A N 1
ATOM 696 C CA . GLU A 1 92 ? 2.766 -3.218 -29.116 1.00 92.69 92 GLU A CA 1
ATOM 697 C C . GLU A 1 92 ? 3.593 -2.080 -28.489 1.00 92.69 92 GLU A C 1
ATOM 699 O O . GLU A 1 92 ? 4.503 -1.533 -29.112 1.00 92.69 92 GLU A O 1
ATOM 704 N N . ASP A 1 93 ? 3.308 -1.745 -27.230 1.00 91.88 93 ASP A N 1
ATOM 705 C CA . ASP A 1 93 ? 3.912 -0.636 -26.499 1.00 91.88 93 ASP A CA 1
ATOM 706 C C . ASP A 1 93 ? 5.034 -1.071 -25.544 1.00 91.88 93 ASP A C 1
ATOM 708 O O . ASP A 1 93 ? 5.770 -0.213 -25.047 1.00 91.88 93 ASP A O 1
ATOM 712 N N . ARG A 1 94 ? 5.231 -2.376 -25.306 1.00 94.56 94 ARG A N 1
ATOM 713 C CA . ARG A 1 94 ? 6.226 -2.906 -24.347 1.00 94.56 94 ARG A CA 1
ATOM 714 C C . ARG A 1 94 ? 7.645 -2.421 -24.621 1.00 94.56 94 ARG A C 1
ATOM 716 O O . ARG A 1 94 ? 8.346 -2.027 -23.691 1.00 94.56 94 ARG A O 1
ATOM 723 N N . ALA A 1 95 ? 8.070 -2.389 -25.885 1.00 95.25 95 ALA A N 1
ATOM 724 C CA . ALA A 1 95 ? 9.402 -1.900 -26.253 1.00 95.25 95 ALA A CA 1
ATOM 725 C C . ALA A 1 95 ? 9.568 -0.405 -25.925 1.00 95.25 95 ALA A C 1
ATOM 727 O O . ALA A 1 95 ? 10.572 0.003 -25.333 1.00 95.25 95 ALA A O 1
ATOM 728 N N . ARG A 1 96 ? 8.549 0.409 -26.241 1.00 93.62 96 ARG A N 1
ATOM 729 C CA . ARG A 1 96 ? 8.528 1.845 -25.926 1.00 93.62 96 ARG A CA 1
ATOM 730 C C . ARG A 1 96 ? 8.500 2.074 -24.417 1.00 93.62 96 ARG A C 1
ATOM 732 O O . ARG A 1 96 ? 9.214 2.940 -23.917 1.00 93.62 96 ARG A O 1
ATOM 739 N N . PHE A 1 97 ? 7.707 1.292 -23.691 1.00 94.94 97 PHE A N 1
ATOM 740 C CA . PHE A 1 97 ? 7.579 1.393 -22.243 1.00 94.94 97 PHE A CA 1
ATOM 741 C C . PHE A 1 97 ? 8.859 0.956 -21.520 1.00 94.94 97 PHE A C 1
ATOM 743 O O . PHE A 1 97 ? 9.320 1.662 -20.626 1.00 94.94 97 PHE A O 1
A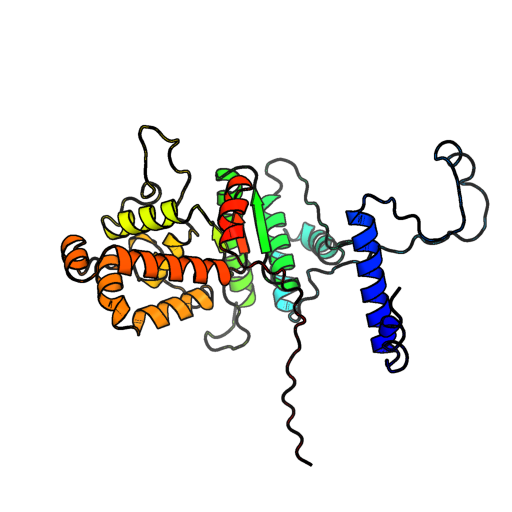TOM 750 N N . ARG A 1 98 ? 9.519 -0.115 -21.975 1.00 96.56 98 ARG A N 1
ATOM 751 C CA . ARG A 1 98 ? 10.854 -0.502 -21.499 1.00 96.56 98 ARG A CA 1
ATOM 752 C C . ARG A 1 98 ? 11.867 0.612 -21.711 1.00 96.56 98 ARG A C 1
ATOM 754 O O . ARG A 1 98 ? 12.560 0.976 -20.769 1.00 96.56 98 ARG A O 1
ATOM 761 N N . GLY A 1 99 ? 11.939 1.170 -22.922 1.00 94.81 99 GLY A N 1
ATOM 762 C CA . GLY A 1 99 ? 12.834 2.292 -23.224 1.00 94.81 99 GLY A CA 1
ATOM 763 C C . GLY A 1 99 ? 12.542 3.525 -22.362 1.00 94.81 99 GLY A C 1
ATOM 764 O O . GLY A 1 99 ? 13.458 4.226 -21.932 1.00 94.81 99 GLY A O 1
ATOM 765 N N . TYR A 1 100 ? 11.263 3.766 -22.054 1.00 94.81 100 TYR A N 1
ATOM 766 C CA . TYR A 1 100 ? 10.852 4.791 -21.102 1.00 94.81 100 TYR A CA 1
ATOM 767 C C . TYR A 1 100 ? 11.398 4.486 -19.696 1.00 94.81 100 TYR A C 1
ATOM 769 O O . TYR A 1 100 ? 12.079 5.324 -19.118 1.00 94.81 100 TYR A O 1
ATOM 777 N N . LEU A 1 101 ? 11.167 3.298 -19.140 1.00 95.44 101 LEU A N 1
ATOM 778 C CA . LEU A 1 101 ? 11.597 2.972 -17.774 1.00 95.44 101 LEU A CA 1
ATOM 779 C C . LEU A 1 101 ? 13.119 2.827 -17.627 1.00 95.44 101 LEU A C 1
ATOM 781 O O . LEU A 1 101 ? 13.658 3.104 -16.555 1.00 95.44 101 LEU A O 1
ATOM 785 N N . SER A 1 102 ? 13.825 2.443 -18.692 1.00 94.69 102 SER A N 1
ATOM 786 C CA . SER A 1 102 ? 15.263 2.171 -18.638 1.00 94.69 102 SER A CA 1
ATOM 787 C C . SER A 1 102 ? 16.151 3.412 -18.649 1.00 94.69 102 SER A C 1
ATOM 789 O O . SER A 1 102 ? 17.319 3.341 -18.266 1.00 94.69 102 SER A O 1
ATOM 791 N N . SER A 1 103 ? 15.612 4.560 -19.061 1.00 90.81 103 SER A N 1
ATOM 792 C CA . SER A 1 103 ? 16.395 5.781 -19.217 1.00 90.81 103 SER A CA 1
ATOM 793 C C . SER A 1 103 ? 15.631 7.004 -18.737 1.00 90.81 103 SER A C 1
ATOM 795 O O . SER A 1 103 ? 14.942 7.652 -19.525 1.00 90.81 103 SER A O 1
ATOM 797 N N . ARG A 1 104 ? 15.712 7.325 -17.437 1.00 92.12 104 ARG A N 1
ATOM 798 C CA . ARG A 1 104 ? 15.159 8.553 -16.834 1.00 92.12 104 ARG A CA 1
ATOM 799 C C . ARG A 1 104 ? 16.264 9.538 -16.449 1.00 92.12 104 ARG A C 1
ATOM 801 O O . ARG A 1 104 ? 16.888 9.368 -15.396 1.00 92.12 104 ARG A O 1
ATOM 808 N N . PRO A 1 105 ? 16.521 10.578 -17.263 1.00 86.31 105 PRO A N 1
ATOM 809 C CA . PRO A 1 105 ? 17.428 11.656 -16.892 1.00 86.31 105 PRO A CA 1
ATOM 810 C C . PRO A 1 105 ? 17.009 12.273 -15.556 1.00 86.31 105 PRO A C 1
ATOM 812 O O . PRO A 1 105 ? 15.847 12.620 -15.360 1.00 86.31 105 PRO A O 1
ATOM 815 N N . LEU A 1 106 ? 17.949 12.373 -14.617 1.00 85.50 106 LEU A N 1
ATOM 816 C CA . LEU A 1 106 ? 17.732 12.840 -13.242 1.00 85.50 106 LEU A CA 1
ATOM 817 C C . LEU A 1 106 ? 16.711 12.018 -12.430 1.00 85.50 106 LEU A C 1
ATOM 819 O O . LEU A 1 106 ? 16.314 12.450 -11.352 1.00 85.50 106 LEU A O 1
ATOM 823 N N . GLY A 1 107 ? 16.281 10.852 -12.923 1.00 85.31 107 GLY A N 1
ATOM 824 C CA . GLY A 1 107 ? 15.160 10.108 -12.343 1.00 85.31 107 GLY A CA 1
ATOM 825 C C . GLY A 1 107 ? 13.794 10.746 -12.599 1.00 85.31 107 GLY A C 1
ATOM 826 O O . GLY A 1 107 ? 12.818 10.359 -11.965 1.00 85.31 107 GLY A O 1
ATOM 827 N N . LEU A 1 108 ? 13.706 11.722 -13.506 1.00 88.06 108 LEU A N 1
ATOM 828 C CA . LEU A 1 108 ? 12.462 12.409 -13.829 1.00 88.06 108 LEU A CA 1
ATOM 829 C C . LEU A 1 108 ? 11.768 11.721 -15.004 1.00 88.06 108 LEU A C 1
ATOM 831 O O . LEU A 1 108 ? 12.375 11.425 -16.034 1.00 88.06 108 LEU A O 1
ATOM 835 N N . GLY A 1 109 ? 10.472 11.477 -14.841 1.00 88.44 109 GLY A N 1
ATOM 836 C CA . GLY A 1 109 ? 9.607 10.909 -15.863 1.00 88.44 109 GLY A CA 1
ATOM 837 C C . GLY A 1 109 ? 8.331 11.725 -15.990 1.00 88.44 109 GLY A C 1
ATOM 838 O O . GLY A 1 109 ? 7.805 12.228 -15.000 1.00 88.44 109 GLY A O 1
ATOM 839 N N . MET A 1 110 ? 7.834 11.852 -17.215 1.00 90.81 110 MET A N 1
ATOM 840 C CA . MET A 1 110 ? 6.563 12.497 -17.501 1.00 90.81 110 MET A CA 1
ATOM 841 C C . MET A 1 110 ? 5.759 11.589 -18.425 1.00 90.81 110 MET A C 1
ATOM 843 O O . MET A 1 110 ? 6.247 11.184 -19.479 1.00 90.81 110 MET A O 1
ATOM 847 N N . ILE A 1 111 ? 4.528 11.282 -18.020 1.00 89.62 111 ILE A N 1
ATOM 848 C CA . ILE A 1 111 ? 3.572 10.511 -18.815 1.00 89.62 111 ILE A CA 1
ATOM 849 C C . ILE A 1 111 ? 2.408 11.436 -19.140 1.00 89.62 111 ILE A C 1
ATOM 851 O O . ILE A 1 111 ? 1.653 11.846 -18.258 1.00 89.62 111 ILE A O 1
ATOM 855 N N . THR A 1 112 ? 2.262 11.766 -20.418 1.00 86.88 112 THR A N 1
ATOM 856 C CA . THR A 1 112 ? 1.145 12.548 -20.946 1.00 86.88 112 THR A CA 1
ATOM 857 C C . THR A 1 112 ? 0.374 11.698 -21.946 1.00 86.88 112 THR A C 1
ATOM 859 O O . THR A 1 112 ? 0.949 10.923 -22.702 1.00 86.88 112 THR A O 1
ATOM 862 N N . ALA A 1 113 ? -0.950 11.811 -21.926 1.00 81.81 113 ALA A N 1
ATOM 863 C CA . ALA A 1 113 ? -1.833 11.222 -22.928 1.00 81.81 113 ALA A CA 1
ATOM 864 C C . ALA A 1 113 ? -3.221 11.876 -22.839 1.00 81.81 113 ALA A C 1
ATOM 866 O O . ALA A 1 113 ? -3.519 12.592 -21.875 1.00 81.81 113 ALA A O 1
ATOM 867 N N . GLY A 1 114 ? -4.078 11.614 -23.825 1.00 77.56 114 GLY A N 1
ATOM 868 C CA . GLY A 1 114 ? -5.477 12.041 -23.792 1.00 77.56 114 GLY A CA 1
ATOM 869 C C . GLY A 1 114 ? -6.307 11.309 -22.726 1.00 77.56 114 GLY A C 1
ATOM 870 O O . GLY A 1 114 ? -5.814 10.463 -21.967 1.00 77.56 114 GLY A O 1
ATOM 871 N N . ALA A 1 115 ? -7.601 11.623 -22.661 1.00 75.25 115 ALA A N 1
ATOM 872 C CA . ALA A 1 115 ? -8.561 10.774 -21.952 1.00 75.25 115 ALA A CA 1
ATOM 873 C C . ALA A 1 115 ? -8.532 9.344 -22.532 1.00 75.25 115 ALA A C 1
ATOM 875 O O . ALA A 1 115 ? -8.180 9.179 -23.689 1.00 75.25 115 ALA A O 1
ATOM 876 N N . SER A 1 116 ? -8.823 8.330 -21.710 1.00 72.94 116 SER A N 1
ATOM 877 C CA . SER A 1 116 ? -8.870 6.894 -22.072 1.00 72.94 116 SER A CA 1
ATOM 878 C C . SER A 1 116 ? -7.605 6.217 -22.645 1.00 72.94 116 SER A C 1
ATOM 880 O O . SER A 1 116 ? -7.598 4.997 -22.746 1.00 72.94 116 SER A O 1
ATOM 882 N N . PHE A 1 117 ? -6.489 6.914 -22.876 1.00 75.56 117 PHE A N 1
ATOM 883 C CA . PHE A 1 117 ? -5.223 6.313 -23.357 1.00 75.56 117 PHE A CA 1
ATOM 884 C C . PHE A 1 117 ? -4.362 5.646 -22.260 1.00 75.56 117 PHE A C 1
ATOM 886 O O . PHE A 1 117 ? -3.138 5.728 -22.282 1.00 75.56 117 PHE A O 1
ATOM 893 N N . GLY A 1 118 ? -4.972 5.053 -21.230 1.00 77.31 118 GLY A N 1
ATOM 894 C CA . GLY A 1 118 ? -4.228 4.248 -20.246 1.00 77.31 118 GLY A CA 1
ATOM 895 C C . GLY A 1 118 ? -3.222 4.997 -19.354 1.00 77.31 118 GLY A C 1
ATOM 896 O O . GLY A 1 118 ? -2.402 4.353 -18.706 1.00 77.31 118 GLY A O 1
ATOM 897 N N . ARG A 1 119 ? -3.280 6.338 -19.254 1.00 84.56 119 ARG A N 1
ATOM 898 C CA . ARG A 1 119 ? -2.331 7.146 -18.447 1.00 84.56 119 ARG A CA 1
ATOM 899 C C . ARG A 1 119 ? -2.110 6.616 -17.044 1.00 84.56 119 ARG A C 1
ATOM 901 O O . ARG A 1 119 ? -0.979 6.508 -16.593 1.00 84.56 119 ARG A O 1
ATOM 908 N N . THR A 1 120 ? -3.198 6.326 -16.344 1.00 81.38 120 THR A N 1
ATOM 909 C CA . THR A 1 120 ? -3.125 5.903 -14.948 1.00 81.38 120 THR A CA 1
ATOM 910 C C . THR A 1 120 ? -2.542 4.495 -14.824 1.00 81.38 120 THR A C 1
ATOM 912 O O . THR A 1 120 ? -1.901 4.211 -13.825 1.00 81.38 120 THR A O 1
ATOM 915 N N . THR A 1 121 ? -2.707 3.647 -15.843 1.00 85.25 121 THR A N 1
ATOM 916 C CA . THR A 1 121 ? -2.104 2.307 -15.910 1.00 85.25 121 THR A CA 1
ATOM 917 C C . THR A 1 121 ? -0.601 2.395 -16.155 1.00 85.25 121 THR A C 1
ATOM 919 O O . THR A 1 121 ? 0.177 1.893 -15.351 1.00 85.25 121 THR A O 1
ATOM 922 N N . ALA A 1 122 ? -0.175 3.140 -17.182 1.00 89.50 122 ALA A N 1
ATOM 923 C CA . ALA A 1 122 ? 1.246 3.390 -17.433 1.00 89.50 122 ALA A CA 1
ATOM 924 C C . ALA A 1 122 ? 1.920 4.105 -16.248 1.00 89.50 122 ALA A C 1
ATOM 926 O O . ALA A 1 122 ? 3.048 3.783 -15.882 1.00 89.50 122 ALA A O 1
ATOM 927 N N . GLY A 1 123 ? 1.211 5.052 -15.625 1.00 92.44 123 GLY A N 1
ATOM 928 C CA . GLY A 1 123 ? 1.628 5.729 -14.401 1.00 92.44 123 GLY A CA 1
ATOM 929 C C . GLY A 1 123 ? 1.826 4.759 -13.244 1.00 92.44 123 GLY A C 1
ATOM 930 O O . GLY A 1 123 ? 2.901 4.751 -12.661 1.00 92.44 123 GLY A O 1
ATOM 931 N N . ALA A 1 124 ? 0.839 3.909 -12.955 1.00 93.56 124 ALA A N 1
ATOM 932 C CA . ALA A 1 124 ? 0.920 2.929 -11.878 1.00 93.56 124 ALA A CA 1
ATOM 933 C C . ALA A 1 124 ? 2.086 1.946 -12.073 1.00 93.56 124 ALA A C 1
ATOM 935 O O . ALA A 1 124 ? 2.901 1.785 -11.169 1.00 93.56 124 ALA A O 1
ATOM 936 N N . ALA A 1 125 ? 2.230 1.363 -13.267 1.00 94.25 125 ALA A N 1
ATOM 937 C CA . ALA A 1 125 ? 3.338 0.459 -13.579 1.00 94.25 125 ALA A CA 1
ATOM 938 C C . ALA A 1 125 ? 4.706 1.161 -13.478 1.00 94.25 125 ALA A C 1
ATOM 940 O O . ALA A 1 125 ? 5.647 0.619 -12.900 1.00 94.25 125 ALA A O 1
ATOM 941 N N . ALA A 1 126 ? 4.819 2.404 -13.964 1.00 95.50 126 ALA A N 1
ATOM 942 C CA . ALA A 1 126 ? 6.045 3.187 -13.825 1.00 95.50 126 ALA A CA 1
ATOM 943 C C . ALA A 1 126 ? 6.365 3.533 -12.362 1.00 95.50 126 ALA A C 1
ATOM 945 O O . ALA A 1 126 ? 7.533 3.547 -11.979 1.00 95.50 126 ALA A O 1
ATOM 946 N N . THR A 1 127 ? 5.348 3.796 -11.538 1.00 96.50 127 THR A N 1
ATOM 947 C CA . THR A 1 127 ? 5.509 4.024 -10.099 1.00 96.50 127 THR A CA 1
ATOM 948 C C . THR A 1 127 ? 5.944 2.749 -9.373 1.00 96.50 127 THR A C 1
ATOM 950 O O . THR A 1 127 ? 6.801 2.836 -8.501 1.00 96.50 127 THR A O 1
ATOM 953 N N . LEU A 1 128 ? 5.437 1.575 -9.757 1.00 97.12 128 LEU A N 1
ATOM 954 C CA . LEU A 1 128 ? 5.882 0.287 -9.209 1.00 97.12 128 LEU A CA 1
ATOM 955 C C . LEU A 1 128 ? 7.324 -0.051 -9.626 1.00 97.12 128 LEU A C 1
ATOM 957 O O . LEU A 1 128 ? 8.092 -0.545 -8.806 1.00 97.12 128 LEU A O 1
ATOM 961 N N . ALA A 1 129 ? 7.736 0.282 -10.856 1.00 96.62 129 ALA A N 1
ATOM 962 C CA . ALA A 1 129 ? 9.144 0.192 -11.265 1.00 96.62 129 ALA A CA 1
ATOM 963 C C . ALA A 1 129 ? 10.037 1.138 -10.449 1.00 96.62 129 ALA A C 1
ATOM 965 O O . ALA A 1 129 ? 11.114 0.752 -9.994 1.00 96.62 129 ALA A O 1
ATOM 966 N N . LEU A 1 130 ? 9.582 2.380 -10.238 1.00 95.62 130 LEU A N 1
ATOM 967 C CA . LEU A 1 130 ? 10.284 3.337 -9.390 1.00 95.62 130 LEU A CA 1
ATOM 968 C C . LEU A 1 130 ? 10.433 2.783 -7.969 1.00 95.62 130 LEU A C 1
ATOM 970 O O . LEU A 1 130 ? 11.553 2.752 -7.471 1.00 95.62 130 LEU A O 1
ATOM 974 N N . GLU A 1 131 ? 9.348 2.308 -7.353 1.00 95.88 131 GLU A N 1
ATOM 975 C CA . GLU A 1 131 ? 9.359 1.719 -6.008 1.00 95.88 131 GLU A CA 1
ATOM 976 C C . GLU A 1 131 ? 10.332 0.541 -5.915 1.00 95.88 131 GLU A C 1
ATOM 978 O O . GLU A 1 131 ? 11.180 0.509 -5.026 1.00 95.88 131 GLU A O 1
ATOM 983 N N . ALA A 1 132 ? 10.313 -0.368 -6.888 1.00 95.25 132 ALA A N 1
ATOM 984 C CA . ALA A 1 132 ? 11.224 -1.504 -6.904 1.00 95.25 132 ALA A CA 1
ATOM 985 C C . ALA A 1 132 ? 12.705 -1.080 -6.968 1.00 95.25 132 ALA A C 1
ATOM 987 O O . ALA A 1 132 ? 13.568 -1.758 -6.401 1.00 95.25 132 ALA A O 1
ATOM 988 N N . LYS A 1 133 ? 13.007 0.051 -7.623 1.00 94.12 133 LYS A N 1
ATOM 989 C CA . LYS A 1 133 ? 14.366 0.596 -7.738 1.00 94.12 133 LYS A CA 1
ATOM 990 C C . LYS A 1 133 ? 14.801 1.420 -6.525 1.00 94.12 133 LYS A C 1
ATOM 992 O O . LYS A 1 133 ? 15.955 1.311 -6.106 1.00 94.12 133 LYS A O 1
ATOM 997 N N . VAL A 1 134 ? 13.937 2.294 -6.008 1.00 91.25 134 VAL A N 1
ATOM 998 C CA . VAL A 1 134 ? 14.313 3.308 -5.001 1.00 91.25 134 VAL A CA 1
ATOM 999 C C . VAL A 1 134 ? 13.761 3.032 -3.604 1.00 91.25 134 VAL A C 1
ATOM 1001 O O . VAL A 1 134 ? 14.156 3.712 -2.659 1.00 91.25 134 VAL A O 1
ATOM 1004 N N . GLY A 1 135 ? 12.897 2.030 -3.451 1.00 92.81 135 GLY A N 1
ATOM 1005 C CA . GLY A 1 135 ? 12.156 1.755 -2.227 1.00 92.81 135 GLY A CA 1
ATOM 1006 C C . GLY A 1 135 ? 10.922 2.647 -2.110 1.00 92.81 135 GLY A C 1
ATOM 1007 O O . GLY A 1 135 ? 10.270 2.951 -3.101 1.00 92.81 135 GLY A O 1
ATOM 1008 N N . LYS A 1 136 ? 10.609 3.084 -0.890 1.00 93.38 136 LYS A N 1
ATOM 1009 C CA . LYS A 1 136 ? 9.336 3.740 -0.558 1.00 93.38 136 LYS A CA 1
ATOM 1010 C C . LYS A 1 136 ? 9.039 4.971 -1.418 1.00 93.38 136 LYS A C 1
ATOM 1012 O O . LYS A 1 136 ? 9.886 5.856 -1.559 1.00 93.38 136 LYS A O 1
ATOM 1017 N N . VAL A 1 137 ? 7.807 5.067 -1.922 1.00 94.56 137 VAL A N 1
ATOM 1018 C CA . VAL A 1 137 ? 7.356 6.156 -2.803 1.00 94.56 137 VAL A CA 1
ATOM 1019 C C . VAL A 1 137 ? 6.180 6.918 -2.196 1.00 94.56 137 VAL A C 1
ATOM 1021 O O . VAL A 1 137 ? 5.173 6.341 -1.795 1.00 94.56 137 VAL A O 1
ATOM 1024 N N . LEU A 1 138 ? 6.272 8.249 -2.196 1.00 94.00 138 LEU A N 1
ATOM 1025 C CA . LEU A 1 138 ? 5.136 9.127 -1.919 1.00 94.00 138 LEU A CA 1
ATOM 1026 C C . LEU A 1 138 ? 4.409 9.452 -3.229 1.00 94.00 138 LEU A C 1
ATOM 1028 O O . LEU A 1 138 ? 5.002 9.977 -4.171 1.00 94.00 138 LEU A O 1
ATOM 1032 N N . CYS A 1 139 ? 3.113 9.180 -3.273 1.00 94.06 139 CYS A N 1
ATOM 1033 C CA . CYS A 1 139 ? 2.217 9.509 -4.371 1.00 94.06 139 CYS A CA 1
ATOM 1034 C C . CYS A 1 139 ? 1.268 10.626 -3.932 1.00 94.06 139 CYS A C 1
ATOM 1036 O O . CYS A 1 139 ? 0.598 10.513 -2.906 1.00 94.06 139 CYS A O 1
ATOM 1038 N N . SER A 1 140 ? 1.188 11.701 -4.717 1.00 93.38 140 SER A N 1
ATOM 1039 C CA . SER A 1 140 ? 0.311 12.835 -4.423 1.00 93.38 140 SER A CA 1
ATOM 1040 C C . SER A 1 140 ? -0.567 13.191 -5.617 1.00 93.38 140 SER A C 1
ATOM 1042 O O . SER A 1 140 ? -0.121 13.133 -6.764 1.00 93.38 140 SER A O 1
ATOM 1044 N N . GLY A 1 141 ? -1.822 13.549 -5.345 1.00 90.25 141 GLY A N 1
ATOM 1045 C CA . GLY A 1 141 ? -2.809 13.925 -6.356 1.00 90.25 141 GLY A CA 1
ATOM 1046 C C . GLY A 1 141 ? -3.639 15.141 -5.933 1.00 90.25 141 GLY A C 1
ATOM 1047 O O . GLY A 1 141 ? -3.873 15.344 -4.743 1.00 90.25 141 GLY A O 1
ATOM 1048 N N . PRO A 1 142 ? -4.128 15.956 -6.884 1.00 90.38 142 PRO A N 1
ATOM 1049 C CA . PRO A 1 142 ? -4.745 17.251 -6.580 1.00 90.38 142 PRO A CA 1
ATOM 1050 C C . PRO A 1 142 ? -6.080 17.149 -5.827 1.00 90.38 142 PRO A C 1
ATOM 1052 O O . PRO A 1 142 ? -6.503 18.111 -5.195 1.00 90.38 142 PRO A O 1
ATOM 1055 N N . THR A 1 143 ? -6.768 16.007 -5.897 1.00 91.25 143 THR A N 1
ATOM 1056 C CA . THR A 1 143 ? -8.068 15.786 -5.248 1.00 91.25 143 THR A CA 1
ATOM 1057 C C . THR A 1 143 ? -8.126 14.398 -4.623 1.00 91.25 143 THR A C 1
ATOM 1059 O O . THR A 1 143 ? -7.443 13.492 -5.097 1.00 91.25 143 THR A O 1
ATOM 1062 N N . ASN A 1 144 ? -8.990 14.214 -3.615 1.00 91.06 144 ASN A N 1
ATOM 1063 C CA . ASN A 1 144 ? -9.256 12.897 -3.016 1.00 91.06 144 ASN A CA 1
ATOM 1064 C C . ASN A 1 144 ? -9.644 11.865 -4.085 1.00 91.06 144 ASN A C 1
ATOM 1066 O O . ASN A 1 144 ? -9.027 10.818 -4.171 1.00 91.06 144 ASN A O 1
ATOM 1070 N N . VAL A 1 145 ? -10.567 12.209 -4.988 1.00 91.56 145 VAL A N 1
ATOM 1071 C CA . VAL A 1 145 ? -11.002 11.302 -6.066 1.00 91.56 145 VAL A CA 1
ATOM 1072 C C . VAL A 1 145 ? -9.838 10.881 -6.968 1.00 91.56 145 VAL A C 1
ATOM 1074 O O . VAL A 1 145 ? -9.746 9.717 -7.350 1.00 91.56 145 VAL A O 1
ATOM 1077 N N . ALA A 1 146 ? -8.938 11.809 -7.312 1.00 91.75 146 ALA A N 1
ATOM 1078 C CA . ALA A 1 146 ? -7.785 11.491 -8.148 1.00 91.75 146 ALA A CA 1
ATOM 1079 C C . ALA A 1 146 ? -6.828 10.515 -7.453 1.00 91.75 146 ALA A C 1
ATOM 1081 O O . ALA A 1 146 ? -6.376 9.562 -8.087 1.00 91.75 146 ALA A O 1
ATOM 1082 N N . ILE A 1 147 ? -6.535 10.741 -6.169 1.00 94.12 147 ILE A N 1
ATOM 1083 C CA . ILE A 1 147 ? -5.609 9.887 -5.425 1.00 94.12 147 ILE A CA 1
ATOM 1084 C C . ILE A 1 147 ? -6.238 8.538 -5.047 1.00 94.12 147 ILE A C 1
ATOM 1086 O O . ILE A 1 147 ? -5.541 7.538 -5.143 1.00 94.12 147 ILE A O 1
ATOM 1090 N N . ASP A 1 148 ? -7.540 8.478 -4.741 1.00 94.31 148 ASP A N 1
ATOM 1091 C CA . ASP A 1 148 ? -8.263 7.220 -4.496 1.00 94.31 148 ASP A CA 1
ATOM 1092 C C . ASP A 1 148 ? -8.216 6.334 -5.754 1.00 94.31 148 ASP A C 1
ATOM 1094 O O . ASP A 1 148 ? -7.829 5.167 -5.715 1.00 94.31 148 ASP A O 1
ATOM 1098 N N . ASN A 1 149 ? -8.546 6.909 -6.918 1.00 93.12 149 ASN A N 1
ATOM 1099 C CA . ASN A 1 149 ? -8.480 6.190 -8.190 1.00 93.12 149 ASN A CA 1
ATOM 1100 C C . ASN A 1 149 ? -7.055 5.716 -8.499 1.00 93.12 149 ASN A C 1
ATOM 1102 O O . ASN A 1 149 ? -6.873 4.645 -9.077 1.00 93.12 149 ASN A O 1
ATOM 1106 N N . PHE A 1 150 ? -6.044 6.514 -8.151 1.00 94.38 150 PHE A N 1
ATOM 1107 C CA . PHE A 1 150 ? -4.652 6.149 -8.374 1.00 94.38 150 PHE A CA 1
ATOM 1108 C C . PHE A 1 150 ? -4.190 5.029 -7.437 1.00 94.38 150 PHE A C 1
ATOM 1110 O O . PHE A 1 150 ? -3.603 4.067 -7.925 1.00 94.38 150 PHE A O 1
ATOM 1117 N N . SER A 1 151 ? -4.506 5.092 -6.138 1.00 96.06 151 SER A N 1
ATOM 1118 C CA . SER A 1 151 ? -4.148 4.051 -5.166 1.00 96.06 151 SER A CA 1
ATOM 1119 C C . SER A 1 151 ? -4.797 2.712 -5.501 1.00 96.06 151 SER A C 1
ATOM 1121 O O . SER A 1 151 ? -4.127 1.685 -5.464 1.00 96.06 151 SER A O 1
ATOM 1123 N N . HIS A 1 152 ? -6.064 2.717 -5.925 1.00 94.81 152 HIS A N 1
ATOM 1124 C CA . HIS A 1 152 ? -6.740 1.503 -6.383 1.00 94.81 152 HIS A CA 1
ATOM 1125 C C . HIS A 1 152 ? -6.067 0.877 -7.602 1.00 94.81 152 HIS A C 1
ATOM 1127 O O . HIS A 1 152 ? -5.871 -0.336 -7.644 1.00 94.81 152 HIS A O 1
ATOM 1133 N N . ARG A 1 153 ? -5.685 1.692 -8.593 1.00 94.31 153 ARG A N 1
ATOM 1134 C CA . ARG A 1 153 ? -4.966 1.175 -9.763 1.00 94.31 153 ARG A CA 1
ATOM 1135 C C . ARG A 1 153 ? -3.579 0.671 -9.400 1.00 94.31 153 ARG A C 1
ATOM 1137 O O . ARG A 1 153 ? -3.195 -0.378 -9.895 1.00 94.31 153 ARG A O 1
ATOM 1144 N N . LEU A 1 154 ? -2.848 1.377 -8.538 1.00 96.06 154 LEU A N 1
ATOM 1145 C CA . LEU A 1 154 ? -1.561 0.905 -8.027 1.00 96.06 154 LEU A CA 1
ATOM 1146 C C . LEU A 1 154 ? -1.697 -0.471 -7.376 1.00 96.06 154 LEU A C 1
ATOM 1148 O O . LEU A 1 154 ? -0.896 -1.351 -7.673 1.00 96.06 154 LEU A O 1
ATOM 1152 N N . PHE A 1 155 ? -2.719 -0.665 -6.539 1.00 96.31 155 PHE A N 1
ATOM 1153 C CA . PHE A 1 155 ? -2.926 -1.933 -5.847 1.00 96.31 155 PHE A CA 1
ATOM 1154 C C . PHE A 1 155 ? -3.286 -3.051 -6.823 1.00 96.31 155 PHE A C 1
ATOM 1156 O O . PHE A 1 155 ? -2.603 -4.070 -6.846 1.00 96.31 155 PHE A O 1
ATOM 1163 N N . GLY A 1 156 ? -4.247 -2.818 -7.722 1.00 96.25 156 GLY A N 1
ATOM 1164 C CA . GLY A 1 156 ? -4.612 -3.804 -8.743 1.00 96.25 156 GLY A CA 1
ATOM 1165 C C . GLY A 1 156 ? -3.447 -4.184 -9.668 1.00 96.25 156 GLY A C 1
ATOM 1166 O O . GLY A 1 156 ? -3.250 -5.360 -9.959 1.00 96.25 156 GLY A O 1
ATOM 1167 N N . HIS A 1 157 ? -2.623 -3.217 -10.086 1.00 96.19 157 HIS A N 1
ATOM 1168 C CA . HIS A 1 157 ? -1.427 -3.500 -10.888 1.00 96.19 157 HIS A CA 1
ATOM 1169 C C . HIS A 1 157 ? -0.343 -4.218 -10.075 1.00 96.19 157 HIS A C 1
ATOM 1171 O O . HIS A 1 157 ? 0.307 -5.120 -10.596 1.00 96.19 157 HIS A O 1
ATOM 1177 N N . SER A 1 158 ? -0.169 -3.877 -8.794 1.00 97.31 158 SER A N 1
ATOM 1178 C CA . SER A 1 158 ? 0.734 -4.616 -7.910 1.00 97.31 158 SER A CA 1
ATOM 1179 C C . SER A 1 158 ? 0.327 -6.082 -7.795 1.00 97.31 158 SER A C 1
ATOM 1181 O O . SER A 1 158 ? 1.209 -6.936 -7.813 1.00 97.31 158 SER A O 1
ATOM 1183 N N . GLN A 1 159 ? -0.970 -6.370 -7.675 1.00 96.88 159 GLN A N 1
ATOM 1184 C CA . GLN A 1 159 ? -1.481 -7.738 -7.634 1.00 96.88 159 GLN A CA 1
ATOM 1185 C C . GLN A 1 159 ? -1.211 -8.448 -8.958 1.00 96.88 159 GLN A C 1
ATOM 1187 O O . GLN A 1 159 ? -0.520 -9.459 -8.973 1.00 96.88 159 GLN A O 1
ATOM 1192 N N . ALA A 1 160 ? -1.615 -7.851 -10.083 1.00 96.81 160 ALA A N 1
ATOM 1193 C CA . ALA A 1 160 ? -1.426 -8.439 -11.409 1.00 96.81 160 ALA A CA 1
ATOM 1194 C C . ALA A 1 160 ? 0.046 -8.759 -11.737 1.00 96.81 160 ALA A C 1
ATOM 1196 O O . ALA A 1 160 ? 0.338 -9.816 -12.300 1.00 96.81 160 ALA A O 1
ATOM 1197 N N . ILE A 1 161 ? 0.977 -7.870 -11.375 1.00 96.94 161 ILE A N 1
ATOM 1198 C CA . ILE A 1 161 ? 2.419 -8.081 -11.569 1.00 96.94 161 ILE A CA 1
ATOM 1199 C C . ILE A 1 161 ? 2.917 -9.240 -10.702 1.00 96.94 161 ILE A C 1
ATOM 1201 O O . ILE A 1 161 ? 3.639 -10.105 -11.197 1.00 96.94 161 ILE A O 1
ATOM 1205 N N . VAL A 1 162 ? 2.550 -9.266 -9.418 1.00 97.12 162 VAL A N 1
ATOM 1206 C CA . VAL A 1 162 ? 2.987 -10.312 -8.482 1.00 97.12 162 VAL A CA 1
ATOM 1207 C C . VAL A 1 162 ? 2.383 -11.662 -8.846 1.00 97.12 162 VAL A C 1
ATOM 1209 O O . VAL A 1 162 ? 3.117 -12.642 -8.885 1.00 97.12 162 VAL A O 1
ATOM 1212 N N . ASP A 1 163 ? 1.100 -11.720 -9.195 1.00 96.56 163 ASP A N 1
ATOM 1213 C CA . ASP A 1 163 ? 0.426 -12.948 -9.623 1.00 96.56 163 ASP A CA 1
ATOM 1214 C C . ASP A 1 163 ? 1.081 -13.522 -10.884 1.00 96.56 163 ASP A C 1
ATOM 1216 O O . ASP A 1 163 ? 1.311 -14.730 -10.989 1.00 96.56 163 ASP A O 1
ATOM 1220 N N . ARG A 1 164 ? 1.441 -12.652 -11.838 1.00 96.56 164 ARG A N 1
ATOM 1221 C CA . ARG A 1 164 ? 2.175 -13.047 -13.045 1.00 96.56 164 ARG A CA 1
ATOM 1222 C C . ARG A 1 164 ? 3.564 -13.574 -12.709 1.00 96.56 164 ARG A C 1
ATOM 1224 O O . ARG A 1 164 ? 3.948 -14.626 -13.214 1.00 96.56 164 ARG A O 1
ATOM 1231 N N . TYR A 1 165 ? 4.289 -12.869 -11.849 1.00 96.88 165 TYR A N 1
ATOM 1232 C CA . TYR A 1 165 ? 5.639 -13.231 -11.435 1.00 96.88 165 TYR A CA 1
ATOM 1233 C C . TYR A 1 165 ? 5.683 -14.532 -10.613 1.00 96.88 165 TYR A C 1
ATOM 1235 O O . TYR A 1 165 ? 6.586 -15.350 -10.778 1.00 96.88 165 TYR A O 1
ATOM 1243 N N . ASN A 1 166 ? 4.697 -14.749 -9.742 1.00 96.94 166 ASN A N 1
ATOM 1244 C CA . ASN A 1 166 ? 4.575 -15.937 -8.898 1.00 96.94 166 ASN A CA 1
ATOM 1245 C C . ASN A 1 166 ? 3.957 -17.135 -9.635 1.00 96.94 166 ASN A C 1
ATOM 1247 O O . ASN A 1 166 ? 3.862 -18.225 -9.064 1.00 96.94 166 ASN A O 1
ATOM 1251 N N . LYS A 1 167 ? 3.518 -16.968 -10.888 1.00 95.56 167 LYS A N 1
ATOM 1252 C CA . LYS A 1 167 ? 2.873 -18.033 -11.657 1.00 95.56 167 LYS A CA 1
ATOM 1253 C C . LYS A 1 167 ? 3.794 -19.249 -11.781 1.00 95.56 167 LYS A C 1
ATOM 1255 O O . LYS A 1 167 ? 4.889 -19.163 -12.324 1.00 95.56 167 LYS A O 1
ATOM 1260 N N . GLY A 1 168 ? 3.312 -20.401 -11.315 1.00 92.88 168 GLY A N 1
ATOM 1261 C CA . GLY A 1 168 ? 4.056 -21.665 -11.345 1.00 92.88 168 GLY A CA 1
ATOM 1262 C C . GLY A 1 168 ? 5.050 -21.856 -10.195 1.00 92.88 168 GLY A C 1
ATOM 1263 O O . GLY A 1 168 ? 5.681 -22.907 -10.136 1.00 92.88 168 GLY A O 1
ATOM 1264 N N . LYS A 1 169 ? 5.170 -20.890 -9.275 1.00 94.50 169 LYS A N 1
ATOM 1265 C CA . LYS A 1 169 ? 5.953 -21.035 -8.044 1.00 94.50 169 LYS A CA 1
ATOM 1266 C C . LYS A 1 169 ? 5.111 -21.686 -6.952 1.00 94.50 169 LYS A C 1
ATOM 1268 O O . LYS A 1 169 ? 3.935 -21.351 -6.789 1.00 94.50 169 LYS A O 1
ATOM 1273 N N . ASP A 1 170 ? 5.729 -22.570 -6.175 1.00 93.25 170 ASP A N 1
ATOM 1274 C CA . ASP A 1 170 ? 5.117 -23.131 -4.967 1.00 93.25 170 ASP A CA 1
ATOM 1275 C C . ASP A 1 170 ? 4.918 -22.039 -3.900 1.00 93.25 170 ASP A C 1
ATOM 1277 O O . ASP A 1 170 ? 5.581 -21.004 -3.956 1.00 93.25 170 ASP A O 1
ATOM 1281 N N . LEU A 1 171 ? 4.016 -22.240 -2.931 1.00 88.81 171 LEU A N 1
ATOM 1282 C CA . LEU A 1 171 ? 3.783 -21.296 -1.825 1.00 88.81 171 LEU A CA 1
ATOM 1283 C C . LEU A 1 171 ? 4.992 -21.154 -0.884 1.00 88.81 171 LEU A C 1
ATOM 1285 O O . LEU A 1 171 ? 5.140 -20.110 -0.246 1.00 88.81 171 LEU A O 1
ATOM 1289 N N . SER A 1 172 ? 5.847 -22.177 -0.807 1.00 89.06 172 SER A N 1
ATOM 1290 C CA . SER A 1 172 ? 7.070 -22.206 0.007 1.00 89.06 172 SER A CA 1
ATOM 1291 C C . SER A 1 172 ? 8.319 -21.674 -0.708 1.00 89.06 172 SER A C 1
ATOM 1293 O O . SER A 1 172 ? 9.390 -21.601 -0.105 1.00 89.06 172 SER A O 1
ATOM 1295 N N . ASP A 1 173 ? 8.202 -21.285 -1.981 1.00 91.06 173 ASP A N 1
ATOM 1296 C CA . ASP A 1 173 ? 9.322 -20.760 -2.760 1.00 91.06 173 ASP A CA 1
ATOM 1297 C C . ASP A 1 173 ? 9.780 -19.394 -2.208 1.00 91.06 173 ASP A C 1
ATOM 1299 O O . ASP A 1 173 ? 9.036 -18.412 -2.186 1.00 91.06 173 ASP A O 1
ATOM 1303 N N . TYR A 1 174 ? 11.040 -19.323 -1.771 1.00 88.56 174 TYR A N 1
ATOM 1304 C CA . TYR A 1 174 ? 11.640 -18.121 -1.181 1.00 88.56 174 TYR A CA 1
ATOM 1305 C C . TYR A 1 174 ? 11.812 -16.965 -2.180 1.00 88.56 174 TYR A C 1
ATOM 1307 O O . TYR A 1 174 ? 12.068 -15.833 -1.774 1.00 88.56 174 TYR A O 1
ATOM 1315 N N . THR A 1 175 ? 11.694 -17.235 -3.482 1.00 90.94 175 THR A N 1
ATOM 1316 C CA . THR A 1 175 ? 11.743 -16.231 -4.549 1.00 90.94 175 THR A CA 1
ATOM 1317 C C . THR A 1 175 ? 10.372 -15.641 -4.867 1.00 90.94 175 THR A C 1
ATOM 1319 O O . THR A 1 175 ? 10.278 -14.777 -5.741 1.00 90.94 175 THR A O 1
ATOM 1322 N N . ARG A 1 176 ? 9.288 -16.098 -4.221 1.00 93.94 176 ARG A N 1
ATOM 1323 C CA . ARG A 1 176 ? 7.974 -15.454 -4.352 1.00 93.94 176 ARG A CA 1
ATOM 1324 C C . ARG A 1 176 ? 8.037 -14.001 -3.907 1.00 93.94 176 ARG A C 1
ATOM 1326 O O . ARG A 1 176 ? 8.771 -13.634 -2.990 1.00 93.94 176 ARG A O 1
ATOM 1333 N N . ARG A 1 177 ? 7.195 -13.174 -4.518 1.00 94.81 177 ARG A N 1
ATOM 1334 C CA . ARG A 1 177 ? 6.977 -11.788 -4.097 1.00 94.81 177 ARG A CA 1
ATOM 1335 C C . ARG A 1 177 ? 5.593 -11.623 -3.492 1.00 94.81 177 ARG A C 1
ATOM 1337 O O . ARG A 1 177 ? 4.690 -12.398 -3.773 1.00 94.81 177 ARG A O 1
ATOM 1344 N N . CYS A 1 178 ? 5.451 -10.613 -2.646 1.00 95.69 178 CYS A N 1
ATOM 1345 C CA . CYS A 1 178 ? 4.174 -10.216 -2.062 1.00 95.69 178 CYS A CA 1
ATOM 1346 C C . CYS A 1 178 ? 3.682 -8.929 -2.731 1.00 95.69 178 CYS A C 1
ATOM 1348 O O . CYS A 1 178 ? 4.480 -8.162 -3.284 1.00 95.69 178 CYS A O 1
ATOM 1350 N N . TYR A 1 179 ? 2.378 -8.687 -2.656 1.00 97.00 179 TYR A N 1
ATOM 1351 C CA . TYR A 1 179 ? 1.745 -7.430 -3.019 1.00 97.00 179 TYR A CA 1
ATOM 1352 C C . TYR A 1 179 ? 2.357 -6.272 -2.232 1.00 97.00 179 TYR A C 1
ATOM 1354 O O . TYR A 1 179 ? 2.847 -6.432 -1.111 1.00 97.00 179 TYR A O 1
ATOM 1362 N N . LYS A 1 180 ? 2.331 -5.085 -2.836 1.00 97.06 180 LYS A N 1
ATOM 1363 C CA . LYS A 1 180 ? 2.859 -3.870 -2.224 1.00 97.06 180 LYS A CA 1
ATOM 1364 C C . LYS A 1 180 ? 1.893 -3.309 -1.196 1.00 97.06 180 LYS A C 1
ATOM 1366 O O . LYS A 1 180 ? 0.691 -3.212 -1.457 1.00 97.06 180 LYS A O 1
ATOM 1371 N N . LEU A 1 181 ? 2.427 -2.879 -0.053 1.00 97.81 181 LEU A N 1
ATOM 1372 C CA . LEU A 1 181 ? 1.653 -2.160 0.952 1.00 97.81 181 LEU A CA 1
ATOM 1373 C C . LEU A 1 181 ? 1.394 -0.737 0.459 1.00 97.81 181 LEU A C 1
ATOM 1375 O O . LEU A 1 181 ? 2.228 0.160 0.603 1.00 97.81 181 LEU A O 1
ATOM 1379 N N . ILE A 1 182 ? 0.222 -0.548 -0.140 1.00 97.81 182 ILE A N 1
ATOM 1380 C CA . ILE A 1 182 ? -0.256 0.747 -0.614 1.00 97.81 182 ILE A CA 1
ATOM 1381 C C . ILE A 1 182 ? -1.242 1.300 0.406 1.00 97.81 182 ILE A C 1
ATOM 1383 O O . ILE A 1 182 ? -2.278 0.693 0.674 1.00 97.81 182 ILE A O 1
ATOM 1387 N N . ILE A 1 183 ? -0.928 2.474 0.952 1.00 96.94 183 ILE A N 1
ATOM 1388 C CA . ILE A 1 183 ? -1.770 3.142 1.945 1.00 96.94 183 ILE A CA 1
ATOM 1389 C C . ILE A 1 183 ? -2.304 4.449 1.382 1.00 96.94 183 ILE A C 1
ATOM 1391 O O . ILE A 1 183 ? -1.548 5.369 1.065 1.00 96.94 183 ILE A O 1
ATOM 1395 N N . ARG A 1 184 ? -3.629 4.560 1.314 1.00 95.75 184 ARG A N 1
ATOM 1396 C CA . ARG A 1 184 ? -4.342 5.817 1.111 1.00 95.75 184 ARG A CA 1
ATOM 1397 C C . ARG A 1 184 ? -4.476 6.517 2.463 1.00 95.75 184 ARG A C 1
ATOM 1399 O O . ARG A 1 184 ? -5.422 6.283 3.200 1.00 95.75 184 ARG A O 1
ATOM 1406 N N . ALA A 1 185 ? -3.520 7.380 2.793 1.00 91.62 185 ALA A N 1
ATOM 1407 C CA . ALA A 1 185 ? -3.478 7.998 4.115 1.00 91.62 185 ALA A CA 1
ATOM 1408 C C . ALA A 1 185 ? -4.401 9.222 4.219 1.00 91.62 185 ALA A C 1
ATOM 1410 O O . ALA A 1 185 ? -4.355 10.149 3.397 1.00 91.62 185 ALA A O 1
ATOM 1411 N N . TYR A 1 186 ? -5.231 9.224 5.257 1.00 89.44 186 TYR A N 1
ATOM 1412 C CA . TYR A 1 186 ? -6.081 10.343 5.647 1.00 89.44 186 TYR A CA 1
ATOM 1413 C C . TYR A 1 186 ? -5.599 10.958 6.968 1.00 89.44 186 TYR A C 1
ATOM 1415 O O . TYR A 1 186 ? -4.577 10.570 7.527 1.00 89.44 186 TYR A O 1
ATOM 1423 N N . ASN A 1 187 ? -6.324 11.965 7.457 1.00 85.38 187 ASN A N 1
ATOM 1424 C CA . ASN A 1 187 ? -6.083 12.523 8.783 1.00 85.38 187 ASN A CA 1
ATOM 1425 C C . ASN A 1 187 ? -6.316 11.448 9.866 1.00 85.38 187 ASN A C 1
ATOM 1427 O O . ASN A 1 187 ? -7.326 10.745 9.822 1.00 85.38 187 ASN A O 1
ATOM 1431 N N . VAL A 1 188 ? -5.409 11.353 10.842 1.00 83.44 188 VAL A N 1
ATOM 1432 C CA . VAL A 1 188 ? -5.432 10.323 11.898 1.00 83.44 188 VAL A CA 1
ATOM 1433 C C . VAL A 1 188 ? -6.702 10.356 12.742 1.00 83.44 188 VAL A C 1
ATOM 1435 O O . VAL A 1 188 ? -7.262 9.304 13.041 1.00 83.44 188 VAL A O 1
ATOM 1438 N N . GLU A 1 189 ? -7.231 11.538 13.064 1.00 84.25 189 GLU A N 1
ATOM 1439 C CA . GLU A 1 189 ? -8.489 11.640 13.813 1.00 84.25 189 GLU A CA 1
ATOM 1440 C C . GLU A 1 189 ? -9.656 11.060 13.006 1.00 84.25 189 GLU A C 1
ATOM 1442 O O . GLU A 1 189 ? -10.534 10.396 13.558 1.00 84.25 189 GLU A O 1
ATOM 1447 N N . HIS A 1 190 ? -9.657 11.275 11.685 1.00 89.44 190 HIS A N 1
ATOM 1448 C CA . HIS A 1 190 ? -10.681 10.723 10.801 1.00 89.44 190 HIS A CA 1
ATOM 1449 C C . HIS A 1 190 ? -10.548 9.201 10.675 1.00 89.44 190 HIS A C 1
ATOM 1451 O O . HIS A 1 190 ? -11.570 8.521 10.692 1.00 89.44 190 HIS A O 1
ATOM 1457 N N . GLU A 1 191 ? -9.324 8.673 10.586 1.00 91.44 191 GLU A N 1
ATOM 1458 C CA . GLU A 1 191 ? -9.047 7.229 10.553 1.00 91.44 191 GLU A CA 1
ATOM 1459 C C . GLU A 1 191 ? -9.476 6.545 11.858 1.00 91.44 191 GLU A C 1
ATOM 1461 O O . GLU A 1 191 ? -10.172 5.533 11.830 1.00 91.44 191 GLU A O 1
ATOM 1466 N N . LEU A 1 192 ? -9.118 7.116 13.014 1.00 90.38 192 LEU A N 1
ATOM 1467 C CA . LEU A 1 192 ? -9.504 6.591 14.326 1.00 90.38 192 LEU A CA 1
ATOM 1468 C C . LEU A 1 192 ? -11.025 6.614 14.519 1.00 90.38 192 LEU A C 1
ATOM 1470 O O . LEU A 1 192 ? -11.611 5.635 14.992 1.00 90.38 192 LEU A O 1
ATOM 1474 N N . ALA A 1 193 ? -11.676 7.719 14.154 1.00 91.38 193 ALA A N 1
ATOM 1475 C CA . ALA A 1 193 ? -13.124 7.844 14.254 1.00 91.38 193 ALA A CA 1
ATOM 1476 C C . ALA A 1 193 ? -13.846 6.873 13.303 1.00 91.38 193 ALA A C 1
ATOM 1478 O O . ALA A 1 193 ? -14.803 6.224 13.727 1.00 91.38 193 ALA A O 1
ATOM 1479 N N . ALA A 1 194 ? -13.357 6.717 12.068 1.00 94.19 194 ALA A N 1
ATOM 1480 C CA . ALA A 1 194 ? -13.904 5.768 11.104 1.00 94.19 194 ALA A CA 1
ATOM 1481 C C . ALA A 1 194 ? -13.735 4.315 11.560 1.00 94.19 194 ALA A C 1
ATOM 1483 O O . ALA A 1 194 ? -14.704 3.560 11.565 1.00 94.19 194 ALA A O 1
ATOM 1484 N N . LEU A 1 195 ? -12.543 3.935 12.029 1.00 94.62 195 LEU A N 1
ATOM 1485 C CA . LEU A 1 195 ? -12.306 2.606 12.591 1.00 94.62 195 LEU A CA 1
ATOM 1486 C C . LEU A 1 195 ? -13.250 2.329 13.765 1.00 94.62 195 LEU A C 1
ATOM 1488 O O . LEU A 1 195 ? -13.894 1.290 13.816 1.00 94.62 195 LEU A O 1
ATOM 1492 N N . THR A 1 196 ? -13.381 3.288 14.682 1.00 93.31 196 THR A N 1
ATOM 1493 C CA . THR A 1 196 ? -14.279 3.172 15.839 1.00 93.31 196 THR A CA 1
ATOM 1494 C C . THR A 1 196 ? -15.735 2.983 15.414 1.00 93.31 196 THR A C 1
ATOM 1496 O O . THR A 1 196 ? -16.450 2.187 16.018 1.00 93.31 196 THR A O 1
ATOM 1499 N N . ALA A 1 197 ? -16.189 3.691 14.377 1.00 94.19 197 ALA A N 1
ATOM 1500 C CA . ALA A 1 197 ? -17.529 3.511 13.832 1.00 94.19 197 ALA A CA 1
ATOM 1501 C C . ALA A 1 197 ? -17.709 2.126 13.184 1.00 94.19 197 ALA A C 1
ATOM 1503 O O . ALA A 1 197 ? -18.744 1.505 13.402 1.00 94.19 197 ALA A O 1
ATOM 1504 N N . LEU A 1 198 ? -16.700 1.607 12.477 1.00 95.19 198 LEU A N 1
ATOM 1505 C CA . LEU A 1 198 ? -16.745 0.276 11.849 1.00 95.19 198 LEU A CA 1
ATOM 1506 C C . LEU A 1 198 ? -16.687 -0.874 12.858 1.00 95.19 198 LEU A C 1
ATOM 1508 O O . LEU A 1 198 ? -17.302 -1.910 12.637 1.00 95.19 198 LEU A O 1
ATOM 1512 N N . LEU A 1 199 ? -16.001 -0.688 13.988 1.00 93.44 199 LEU A N 1
ATOM 1513 C CA . LEU A 1 199 ? -16.041 -1.645 15.098 1.00 93.44 199 LEU A CA 1
ATOM 1514 C C . LEU A 1 199 ? -17.402 -1.660 15.813 1.00 93.44 199 LEU A C 1
ATOM 1516 O O . LEU A 1 199 ? -17.749 -2.657 16.439 1.00 93.44 199 LEU A O 1
ATOM 1520 N N . ARG A 1 200 ? -18.168 -0.562 15.749 1.00 92.88 200 ARG A N 1
ATOM 1521 C CA . ARG A 1 200 ? -19.539 -0.492 16.284 1.00 92.88 200 ARG A CA 1
ATOM 1522 C C . ARG A 1 200 ? -20.558 -1.082 15.322 1.00 92.88 200 ARG A C 1
ATOM 1524 O O . ARG A 1 200 ? -21.461 -1.788 15.755 1.00 92.88 200 ARG A O 1
ATOM 1531 N N . ASP A 1 201 ? -20.423 -0.754 14.044 1.00 92.62 201 ASP A N 1
ATOM 1532 C CA . ASP A 1 201 ? -21.274 -1.245 12.969 1.00 92.62 201 ASP A CA 1
ATOM 1533 C C . ASP A 1 201 ? -20.426 -1.504 11.708 1.00 92.62 201 ASP A C 1
ATOM 1535 O O . ASP A 1 201 ? -20.062 -0.563 10.990 1.00 92.62 201 ASP A O 1
ATOM 1539 N N . PRO A 1 202 ? -20.134 -2.783 11.405 1.00 91.31 202 PRO A N 1
ATOM 1540 C CA . PRO A 1 202 ? -19.349 -3.177 10.237 1.00 91.31 202 PRO A CA 1
ATOM 1541 C C . PRO A 1 202 ? -19.931 -2.736 8.886 1.00 91.31 202 PRO A C 1
ATOM 1543 O O . PRO A 1 202 ? -19.206 -2.704 7.895 1.00 91.31 202 PRO A O 1
ATOM 1546 N N . ASN A 1 203 ? -21.221 -2.386 8.817 1.00 92.31 203 ASN A N 1
ATOM 1547 C CA . ASN A 1 203 ? -21.912 -2.108 7.554 1.00 92.31 203 ASN A CA 1
ATOM 1548 C C . ASN A 1 203 ? -21.856 -0.633 7.127 1.00 92.31 203 ASN A C 1
ATOM 1550 O O . ASN A 1 203 ? -22.338 -0.282 6.048 1.00 92.31 203 ASN A O 1
ATOM 1554 N N . VAL A 1 204 ? -21.279 0.250 7.9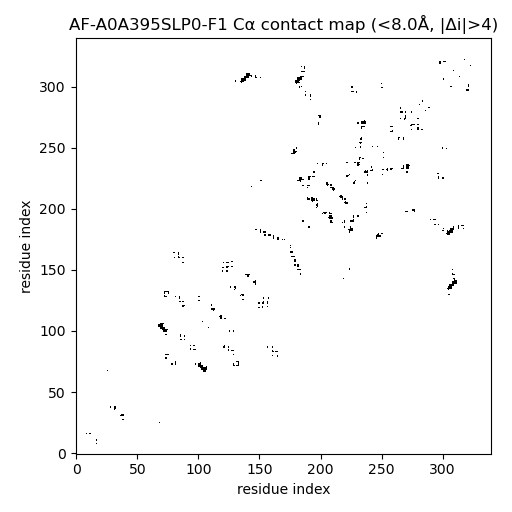49 1.00 91.75 204 VAL A N 1
ATOM 1555 C CA . VAL A 1 204 ? -21.250 1.697 7.667 1.00 91.75 204 VAL A CA 1
ATOM 1556 C C . VAL A 1 204 ? -20.346 2.033 6.468 1.00 91.75 204 VAL A C 1
ATOM 1558 O O . VAL A 1 204 ? -20.601 3.010 5.752 1.00 91.75 204 VAL A O 1
ATOM 1561 N N . GLY A 1 205 ? -19.317 1.217 6.211 1.00 91.25 205 GLY A N 1
ATOM 1562 C CA . GLY A 1 205 ? -18.406 1.362 5.072 1.00 91.25 205 GLY A CA 1
ATOM 1563 C C . GLY A 1 205 ? -17.779 2.759 4.983 1.00 91.25 205 GLY A C 1
ATOM 1564 O O . GLY A 1 205 ? -17.346 3.328 5.983 1.00 91.25 205 GLY A O 1
ATOM 1565 N N . ASP A 1 206 ? -17.784 3.359 3.789 1.00 90.31 206 ASP A N 1
ATOM 1566 C CA . ASP A 1 206 ? -17.201 4.688 3.522 1.00 90.31 206 ASP A CA 1
ATOM 1567 C C . ASP A 1 206 ? -17.834 5.843 4.322 1.00 90.31 206 ASP A C 1
ATOM 1569 O O . ASP A 1 206 ? -17.274 6.937 4.392 1.00 90.31 206 ASP A O 1
ATOM 1573 N N . LYS A 1 207 ? -18.999 5.631 4.945 1.00 88.31 207 LYS A N 1
ATOM 1574 C CA . LYS A 1 207 ? -19.679 6.651 5.761 1.00 88.31 207 LYS A CA 1
ATOM 1575 C C . LYS A 1 207 ? -19.197 6.675 7.214 1.00 88.31 207 LYS A C 1
ATOM 1577 O O . LYS A 1 207 ? -19.763 7.407 8.019 1.00 88.31 207 LYS A O 1
ATOM 1582 N N . ALA A 1 208 ? -18.187 5.876 7.555 1.00 90.19 208 ALA A N 1
ATOM 1583 C CA . ALA A 1 208 ? -17.736 5.692 8.931 1.00 90.19 208 ALA A CA 1
ATOM 1584 C C . ALA A 1 208 ? -17.022 6.921 9.508 1.00 90.19 208 ALA A C 1
ATOM 1586 O O . ALA A 1 208 ? -17.042 7.150 10.717 1.00 90.19 208 ALA A O 1
ATOM 1587 N N . ALA A 1 209 ? -16.396 7.731 8.656 1.00 85.25 209 ALA A N 1
ATOM 1588 C CA . ALA A 1 209 ? -15.721 8.940 9.100 1.00 85.25 209 ALA A CA 1
ATOM 1589 C C . ALA A 1 209 ? -16.709 10.002 9.625 1.00 85.25 209 ALA A C 1
ATOM 1591 O O . ALA A 1 209 ? -17.838 10.106 9.140 1.00 85.25 209 ALA A O 1
ATOM 1592 N N . PRO A 1 210 ? -16.282 10.849 10.580 1.00 76.94 210 PRO A N 1
ATOM 1593 C CA . PRO A 1 210 ? -17.170 11.786 11.250 1.00 76.94 210 PRO A CA 1
ATOM 1594 C C . PRO A 1 210 ? -17.772 12.801 10.273 1.00 76.94 210 PRO A C 1
ATOM 1596 O O . PRO A 1 210 ? -17.072 13.463 9.501 1.00 76.94 210 PRO A O 1
ATOM 1599 N N . THR A 1 211 ? -19.091 12.969 10.360 1.00 71.44 211 THR A N 1
ATOM 1600 C CA . THR A 1 211 ? -19.826 14.055 9.710 1.00 71.44 211 THR A CA 1
ATOM 1601 C C . THR A 1 211 ? -20.108 15.145 10.735 1.00 71.44 211 THR A C 1
ATOM 1603 O O . THR A 1 211 ? -20.817 14.916 11.712 1.00 71.44 211 THR A O 1
ATOM 1606 N N . SER A 1 212 ? -19.564 16.342 10.528 1.00 67.19 212 SER A N 1
ATOM 1607 C CA . SER A 1 212 ? -19.930 17.512 11.327 1.00 67.19 212 SER A CA 1
ATOM 1608 C C . SER A 1 212 ? -20.978 18.329 10.580 1.00 67.19 212 SER A C 1
ATOM 1610 O O . SER A 1 212 ? -20.868 18.507 9.373 1.00 67.19 212 SER A O 1
ATOM 1612 N N . VAL A 1 213 ? -21.959 18.876 11.299 1.00 63.47 213 VAL A N 1
ATOM 1613 C CA . VAL A 1 213 ? -22.929 19.835 10.736 1.00 63.47 213 VAL A CA 1
ATOM 1614 C C . VAL A 1 213 ? -22.246 21.162 10.367 1.00 63.47 213 VAL A C 1
ATOM 1616 O O . VAL A 1 213 ? -22.692 21.863 9.466 1.00 63.47 213 VAL A O 1
ATOM 1619 N N . TRP A 1 214 ? -21.130 21.485 11.034 1.00 66.25 214 TRP A N 1
ATOM 1620 C CA . TRP A 1 214 ? -20.418 22.763 10.910 1.00 66.25 214 TRP A CA 1
ATOM 1621 C C . TRP A 1 214 ? -19.087 22.671 10.153 1.00 66.25 214 TRP A C 1
ATOM 1623 O O . TRP A 1 214 ? -18.493 23.700 9.839 1.00 66.25 214 TRP A O 1
ATOM 1633 N N . LYS A 1 215 ? -18.596 21.459 9.857 1.00 68.56 215 LYS A N 1
ATOM 1634 C CA . LYS A 1 215 ? -17.403 21.238 9.022 1.00 68.56 215 LYS A CA 1
ATOM 1635 C C . LYS A 1 215 ? -17.794 20.527 7.735 1.00 68.56 215 LYS A C 1
ATOM 1637 O O . LYS A 1 215 ? -18.773 19.790 7.689 1.00 68.56 215 LYS A O 1
ATOM 1642 N N . LEU A 1 216 ? -16.989 20.718 6.693 1.00 70.75 216 LEU A N 1
ATOM 1643 C CA . LEU A 1 216 ? -17.135 19.954 5.458 1.00 70.75 216 LEU A CA 1
ATOM 1644 C C . LEU A 1 216 ? -17.096 18.445 5.765 1.00 70.75 216 LEU A C 1
ATOM 1646 O O . LEU A 1 216 ? -16.268 18.016 6.574 1.00 70.75 216 LEU A O 1
ATOM 1650 N N . PRO A 1 217 ? -17.959 17.637 5.123 1.00 75.69 217 PRO A N 1
ATOM 1651 C CA . PRO A 1 217 ? -17.980 16.199 5.341 1.00 75.69 217 PRO A CA 1
ATOM 1652 C C . PRO A 1 217 ? -16.630 15.588 4.974 1.00 75.69 217 PRO A C 1
ATOM 1654 O O . PRO A 1 217 ? -16.029 15.952 3.951 1.00 75.69 217 PRO A O 1
ATOM 1657 N N . SER A 1 218 ? -16.175 14.647 5.805 1.00 82.31 218 SER A N 1
ATOM 1658 C CA . SER A 1 218 ? -14.942 13.908 5.560 1.00 82.31 218 SER A CA 1
ATOM 1659 C C . SER A 1 218 ? -14.973 13.266 4.170 1.00 82.31 218 SER A C 1
ATOM 1661 O O . SER A 1 218 ? -15.993 12.743 3.725 1.00 82.31 218 SER A O 1
ATOM 1663 N N . LYS A 1 219 ? -13.841 13.334 3.465 1.00 89.31 219 LYS A N 1
ATOM 1664 C CA . LYS A 1 219 ? -13.624 12.656 2.175 1.00 89.31 219 LYS A CA 1
ATOM 1665 C C . LYS A 1 219 ? -12.908 11.315 2.339 1.00 89.31 219 LYS A C 1
ATOM 1667 O O . LYS A 1 219 ? -12.411 10.776 1.355 1.00 89.31 219 LYS A O 1
ATOM 1672 N N . TRP A 1 220 ? -12.812 10.846 3.580 1.00 92.94 220 TRP A N 1
ATOM 1673 C CA . TRP A 1 220 ? -12.294 9.531 3.919 1.00 92.94 220 TRP A CA 1
ATOM 1674 C C . TRP A 1 220 ? -13.119 8.444 3.230 1.00 92.94 220 TRP A C 1
ATOM 1676 O O . TRP A 1 220 ? -14.330 8.594 3.059 1.00 92.94 220 TRP A O 1
ATOM 1686 N N . LYS A 1 221 ? -12.438 7.374 2.836 1.00 94.31 221 LYS A N 1
ATOM 1687 C CA . LYS A 1 221 ? -13.030 6.140 2.337 1.00 94.31 221 LYS A CA 1
ATOM 1688 C C . LYS A 1 221 ? -12.267 4.973 2.923 1.00 94.31 221 LYS A C 1
ATOM 1690 O O . LYS A 1 221 ? -11.079 5.101 3.219 1.00 94.31 221 LYS A O 1
ATOM 1695 N N . LEU A 1 222 ? -12.945 3.843 3.043 1.00 95.38 222 LEU A N 1
ATOM 1696 C CA . LEU A 1 222 ? -12.369 2.654 3.635 1.00 95.38 222 LEU A CA 1
ATOM 1697 C C . LEU A 1 222 ? -11.233 2.067 2.787 1.00 95.38 222 LEU A C 1
ATOM 1699 O O . LEU A 1 222 ? -10.162 1.852 3.349 1.00 95.38 222 LEU A O 1
ATOM 1703 N N . PRO A 1 223 ? -11.376 1.818 1.473 1.00 95.62 223 PRO A N 1
ATOM 1704 C CA . PRO A 1 223 ? -10.403 1.003 0.757 1.00 95.62 223 PRO A CA 1
ATOM 1705 C C . PRO A 1 223 ? -8.970 1.544 0.810 1.00 95.62 223 PRO A C 1
ATOM 1707 O O . PRO A 1 223 ? -8.723 2.716 0.523 1.00 95.62 223 PRO A O 1
ATOM 1710 N N . LEU A 1 224 ? -8.021 0.663 1.147 1.00 96.19 224 LEU A N 1
ATOM 1711 C CA . LEU A 1 224 ? -6.587 0.961 1.286 1.00 96.19 224 LEU A CA 1
ATOM 1712 C C . LEU A 1 224 ? -6.239 2.026 2.348 1.00 96.19 224 LEU A C 1
ATOM 1714 O O . LEU A 1 224 ? -5.079 2.432 2.432 1.00 96.19 224 LEU A O 1
ATOM 1718 N N . SER A 1 225 ? -7.199 2.490 3.153 1.00 95.88 225 SER A N 1
ATOM 1719 C CA . SER A 1 225 ? -6.933 3.343 4.320 1.00 95.88 225 SER A CA 1
ATOM 1720 C C . SER A 1 225 ? -6.176 2.583 5.410 1.00 95.88 225 SER A C 1
ATOM 1722 O O . SER A 1 225 ? -6.096 1.350 5.389 1.00 95.88 225 SER A O 1
ATOM 1724 N N . CYS A 1 226 ? -5.647 3.296 6.407 1.00 95.38 226 CYS A N 1
ATOM 1725 C CA . CYS A 1 226 ? -5.056 2.623 7.565 1.00 95.38 226 CYS A CA 1
ATOM 1726 C C . CYS A 1 226 ? -6.100 1.783 8.315 1.00 95.38 226 CYS A C 1
ATOM 1728 O O . CYS A 1 226 ? -5.790 0.681 8.764 1.00 95.38 226 CYS A O 1
ATOM 1730 N N . ALA A 1 227 ? -7.339 2.278 8.418 1.00 95.50 227 ALA A N 1
ATOM 1731 C CA . ALA A 1 227 ? -8.428 1.528 9.031 1.00 95.50 227 ALA A CA 1
ATOM 1732 C C . ALA A 1 227 ? -8.756 0.239 8.259 1.00 95.50 227 ALA A C 1
ATOM 1734 O O . ALA A 1 227 ? -9.008 -0.777 8.894 1.00 95.50 227 ALA A O 1
ATOM 1735 N N . PHE A 1 228 ? -8.699 0.239 6.922 1.00 96.75 228 PHE A N 1
ATOM 1736 C CA . PHE A 1 228 ? -8.911 -0.975 6.122 1.00 96.75 228 PHE A CA 1
ATOM 1737 C C . PHE A 1 228 ? -7.886 -2.06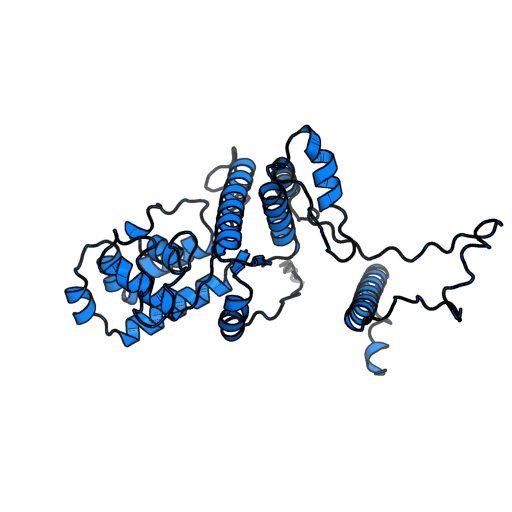2 6.428 1.00 96.75 228 PHE A C 1
ATOM 1739 O O . PHE A 1 228 ? -8.275 -3.183 6.748 1.00 96.75 228 PHE A O 1
ATOM 1746 N N . TRP A 1 229 ? -6.594 -1.724 6.384 1.00 96.94 229 TRP A N 1
ATOM 1747 C CA . TRP A 1 229 ? -5.531 -2.693 6.662 1.00 96.94 229 TRP A CA 1
ATOM 1748 C C . TRP A 1 229 ? -5.627 -3.236 8.087 1.00 96.94 229 TRP A C 1
ATOM 1750 O O . TRP A 1 229 ? -5.522 -4.437 8.302 1.00 96.94 229 TRP A O 1
ATOM 1760 N N . LEU A 1 230 ? -5.937 -2.374 9.057 1.00 95.50 230 LEU A N 1
ATOM 1761 C CA . LEU A 1 230 ? -6.095 -2.814 10.434 1.00 95.50 230 LEU A CA 1
ATOM 1762 C C . LEU A 1 230 ? -7.357 -3.666 10.656 1.00 95.50 230 LEU A C 1
ATOM 1764 O O . LEU A 1 230 ? -7.320 -4.620 11.428 1.00 95.50 230 LEU A O 1
ATOM 1768 N N . LEU A 1 231 ? -8.477 -3.355 9.998 1.00 95.94 231 LEU A N 1
ATOM 1769 C CA . LEU A 1 231 ? -9.682 -4.192 10.051 1.00 95.94 231 LEU A CA 1
ATOM 1770 C C . LEU A 1 231 ? -9.421 -5.573 9.450 1.00 95.94 231 LEU A C 1
ATOM 1772 O O . LEU A 1 231 ? -9.889 -6.565 10.010 1.00 95.94 231 LEU A O 1
ATOM 1776 N N . LEU A 1 232 ? -8.643 -5.635 8.367 1.00 95.19 232 LEU A N 1
ATOM 1777 C CA . LEU A 1 232 ? -8.186 -6.887 7.775 1.00 95.19 232 LEU A CA 1
ATOM 1778 C C . LEU A 1 232 ? -7.334 -7.685 8.776 1.00 95.19 232 LEU A C 1
ATOM 1780 O O . LEU A 1 232 ? -7.625 -8.852 9.035 1.00 95.19 232 LEU A O 1
ATOM 1784 N N . ASP A 1 233 ? -6.366 -7.040 9.433 1.00 94.31 233 ASP A N 1
ATOM 1785 C CA . ASP A 1 233 ? -5.516 -7.678 10.448 1.00 94.31 233 ASP A CA 1
ATOM 1786 C C . ASP A 1 233 ? -6.291 -8.143 11.688 1.00 94.31 233 ASP A C 1
ATOM 1788 O O . ASP A 1 233 ? -5.939 -9.141 12.315 1.00 94.31 233 ASP A O 1
ATOM 1792 N N . LEU A 1 234 ? -7.375 -7.459 12.045 1.00 93.88 234 LEU A N 1
ATOM 1793 C CA . LEU A 1 234 ? -8.261 -7.868 13.136 1.00 93.88 234 LEU A CA 1
ATOM 1794 C C . LEU A 1 234 ? -9.213 -9.012 12.739 1.00 93.88 234 LEU A C 1
ATOM 1796 O O . LEU A 1 234 ? -9.851 -9.610 13.613 1.00 93.88 234 LEU A O 1
ATOM 1800 N N . GLY A 1 235 ? -9.295 -9.342 11.447 1.00 92.44 235 GLY A N 1
ATOM 1801 C CA . GLY A 1 235 ? -10.244 -10.309 10.896 1.00 92.44 235 GLY A CA 1
ATOM 1802 C C . GLY A 1 235 ? -11.685 -9.800 10.925 1.00 92.44 235 GLY A C 1
ATOM 1803 O O . GLY A 1 235 ? -12.607 -10.585 11.141 1.00 92.44 235 GLY A O 1
ATOM 1804 N N . SER A 1 236 ? -11.880 -8.487 10.786 1.00 94.50 236 SER A N 1
ATOM 1805 C CA . SER A 1 236 ? -13.207 -7.879 10.774 1.00 94.50 236 SER A CA 1
ATOM 1806 C C . SER A 1 236 ? -13.900 -8.086 9.425 1.00 94.50 236 SER A C 1
ATOM 1808 O O . SER A 1 236 ? -13.295 -7.805 8.387 1.00 94.50 236 SER A O 1
ATOM 1810 N N . PRO A 1 237 ? -15.197 -8.452 9.401 1.00 92.50 237 PRO A N 1
ATOM 1811 C CA . PRO A 1 237 ? -15.956 -8.533 8.154 1.00 92.50 237 PRO A CA 1
ATOM 1812 C C . PRO A 1 237 ? -16.098 -7.170 7.459 1.00 92.50 237 PRO A C 1
ATOM 1814 O O . PRO A 1 237 ? -16.321 -7.126 6.252 1.00 92.50 237 PRO A O 1
ATOM 1817 N N . ALA A 1 238 ? -15.917 -6.059 8.186 1.00 93.06 238 ALA A N 1
ATOM 1818 C CA . ALA A 1 238 ? -15.962 -4.705 7.638 1.00 93.06 238 ALA A CA 1
ATOM 1819 C C . ALA A 1 238 ? -14.911 -4.459 6.542 1.00 93.06 238 ALA A C 1
ATOM 1821 O O . ALA A 1 238 ? -15.133 -3.631 5.662 1.00 93.06 238 ALA A O 1
ATOM 1822 N N . ALA A 1 239 ? -13.775 -5.169 6.577 1.00 91.06 239 ALA A N 1
ATOM 1823 C CA . ALA A 1 239 ? -12.758 -5.064 5.533 1.00 91.06 239 ALA A CA 1
ATOM 1824 C C . ALA A 1 239 ? -13.257 -5.606 4.182 1.00 91.06 239 ALA A C 1
ATOM 1826 O O . ALA A 1 239 ? -12.766 -5.181 3.138 1.00 91.06 239 ALA A O 1
ATOM 1827 N N . GLY A 1 240 ? -14.227 -6.532 4.190 1.00 88.81 240 GLY A N 1
ATOM 1828 C CA . GLY A 1 240 ? -14.755 -7.170 2.981 1.00 88.81 240 GLY A CA 1
ATOM 1829 C C . GLY A 1 240 ? -13.703 -7.948 2.181 1.00 88.81 240 GLY A C 1
ATOM 1830 O O . GLY A 1 240 ? -13.897 -8.190 0.992 1.00 88.81 240 GLY A O 1
ATOM 1831 N N . TRP A 1 241 ? -12.581 -8.291 2.816 1.00 87.81 241 TRP A N 1
ATOM 1832 C CA . TRP A 1 241 ? -11.414 -8.929 2.218 1.00 87.81 241 TRP A CA 1
ATOM 1833 C C . TRP A 1 241 ? -10.865 -9.965 3.199 1.00 87.81 241 TRP A C 1
ATOM 1835 O O . TRP A 1 241 ? -10.843 -9.719 4.405 1.00 87.81 241 TRP A O 1
ATOM 1845 N N . GLU A 1 242 ? -10.431 -11.115 2.690 1.00 89.00 242 GLU A N 1
ATOM 1846 C CA . GLU A 1 242 ? -9.745 -12.141 3.477 1.00 89.00 242 GLU A CA 1
ATOM 1847 C C . GLU A 1 242 ? -8.244 -12.065 3.216 1.00 89.00 242 GLU A C 1
ATOM 1849 O O . GLU A 1 242 ? -7.818 -11.875 2.077 1.00 89.00 242 GLU A O 1
ATOM 1854 N N . LEU A 1 243 ? -7.442 -12.204 4.273 1.00 90.12 243 LEU A N 1
ATOM 1855 C CA . LEU A 1 243 ? -5.992 -12.077 4.176 1.00 90.12 243 LEU A CA 1
ATOM 1856 C C . LEU A 1 243 ? -5.423 -13.166 3.249 1.00 90.12 243 LEU A C 1
ATOM 1858 O O . LEU A 1 243 ? -5.546 -14.361 3.518 1.00 90.12 243 LEU A O 1
ATOM 1862 N N . HIS A 1 244 ? -4.791 -12.742 2.160 1.00 90.31 244 HIS A N 1
ATOM 1863 C CA . HIS A 1 244 ? -4.201 -13.604 1.145 1.00 90.31 244 HIS A CA 1
ATOM 1864 C C . HIS A 1 244 ? -2.737 -13.940 1.474 1.00 90.31 244 HIS A C 1
ATOM 1866 O O . HIS A 1 244 ? -2.015 -13.148 2.081 1.00 90.31 244 HIS A O 1
ATOM 1872 N N . HIS A 1 245 ? -2.243 -15.099 1.019 1.00 90.06 245 HIS A N 1
ATOM 1873 C CA . HIS A 1 245 ? -0.850 -15.513 1.265 1.00 90.06 245 HIS A CA 1
ATOM 1874 C C . HIS A 1 245 ? 0.177 -14.558 0.657 1.00 90.06 245 HIS A C 1
ATOM 1876 O O . HIS A 1 245 ? 1.254 -14.384 1.213 1.00 90.06 245 HIS A O 1
ATOM 1882 N N . ASP A 1 246 ? -0.165 -13.918 -0.460 1.00 94.56 246 ASP A N 1
ATOM 1883 C CA . ASP A 1 246 ? 0.693 -12.937 -1.124 1.00 94.56 246 ASP A CA 1
ATOM 1884 C C . ASP A 1 246 ? 0.392 -11.484 -0.687 1.00 94.56 246 ASP A C 1
ATOM 1886 O O . ASP A 1 246 ? 1.029 -10.577 -1.211 1.00 94.56 246 ASP A O 1
ATOM 1890 N N . ASP A 1 247 ? -0.504 -11.225 0.284 1.00 94.88 247 ASP A N 1
ATOM 1891 C CA . ASP A 1 247 ? -0.743 -9.863 0.820 1.00 94.88 247 ASP A CA 1
ATOM 1892 C C . ASP A 1 247 ? 0.533 -9.242 1.411 1.00 94.88 247 ASP A C 1
ATOM 1894 O O . ASP A 1 247 ? 1.495 -9.960 1.663 1.00 94.88 247 ASP A O 1
ATOM 1898 N N . PRO A 1 248 ? 0.623 -7.921 1.639 1.00 95.69 248 PRO A N 1
ATOM 1899 C CA . PRO A 1 248 ? 1.890 -7.312 2.033 1.00 95.69 248 PRO A CA 1
ATOM 1900 C C . PRO A 1 248 ? 2.512 -7.950 3.285 1.00 95.69 248 PRO A C 1
ATOM 1902 O O . PRO A 1 248 ? 1.830 -8.176 4.283 1.00 95.69 248 PRO A O 1
ATOM 1905 N N . VAL A 1 249 ? 3.826 -8.212 3.247 1.00 92.94 249 VAL A N 1
ATOM 1906 C CA . VAL A 1 249 ? 4.551 -8.950 4.306 1.00 92.94 249 VAL A CA 1
ATOM 1907 C C . VAL A 1 249 ? 4.276 -8.363 5.687 1.00 92.94 249 VAL A C 1
ATOM 1909 O O . VAL A 1 249 ? 3.913 -9.089 6.606 1.00 92.94 249 VAL A O 1
ATOM 1912 N N . TYR A 1 250 ? 4.385 -7.038 5.804 1.00 95.19 250 TYR A N 1
ATOM 1913 C CA . TYR A 1 250 ? 4.163 -6.338 7.062 1.00 95.19 250 TYR A CA 1
ATOM 1914 C C . TYR A 1 250 ? 2.730 -6.503 7.593 1.00 95.19 250 TYR A C 1
ATOM 1916 O O . TYR A 1 250 ? 2.548 -6.620 8.798 1.00 95.19 250 TYR A O 1
ATOM 1924 N N . VAL A 1 251 ? 1.722 -6.541 6.715 1.00 95.38 251 VAL A N 1
ATOM 1925 C CA . VAL A 1 251 ? 0.316 -6.765 7.101 1.00 95.38 251 VAL A CA 1
ATOM 1926 C C . VAL A 1 251 ? 0.171 -8.174 7.675 1.00 95.38 251 VAL A C 1
ATOM 1928 O O . VAL A 1 251 ? -0.315 -8.338 8.785 1.00 95.38 251 VAL A O 1
ATOM 1931 N N . ARG A 1 252 ? 0.729 -9.198 7.019 1.00 94.25 252 ARG A N 1
ATOM 1932 C CA . ARG A 1 252 ? 0.704 -10.569 7.564 1.00 94.25 252 ARG A CA 1
ATOM 1933 C C . ARG A 1 252 ? 1.438 -10.692 8.905 1.00 94.25 252 ARG A C 1
ATOM 1935 O O . ARG A 1 252 ? 0.948 -11.344 9.821 1.00 94.25 252 ARG A O 1
ATOM 1942 N N . GLU A 1 253 ? 2.594 -10.047 9.048 1.00 94.31 253 GLU A N 1
ATOM 1943 C CA . GLU A 1 253 ? 3.326 -10.000 10.323 1.00 94.31 253 GLU A CA 1
ATOM 1944 C C . GLU A 1 253 ? 2.531 -9.271 11.417 1.00 94.31 253 GLU A C 1
ATOM 1946 O O . GLU A 1 253 ? 2.536 -9.686 12.581 1.00 94.31 253 GLU A O 1
ATOM 1951 N N . LEU A 1 254 ? 1.840 -8.188 11.052 1.00 94.31 254 LEU A N 1
ATOM 1952 C CA . LEU A 1 254 ? 0.976 -7.429 11.945 1.00 94.31 254 LEU A CA 1
ATOM 1953 C C . LEU A 1 254 ? -0.223 -8.268 12.393 1.00 94.31 254 LEU A C 1
ATOM 1955 O O . LEU A 1 254 ? -0.473 -8.338 13.598 1.00 94.31 254 LEU A O 1
ATOM 1959 N N . HIS A 1 255 ? -0.892 -8.951 11.464 1.00 94.50 255 HIS A N 1
ATOM 1960 C CA . HIS A 1 255 ? -1.955 -9.912 11.737 1.00 94.50 255 HIS A CA 1
ATOM 1961 C C . HIS A 1 255 ? -1.501 -10.985 12.732 1.00 94.50 255 HIS A C 1
ATOM 1963 O O . HIS A 1 255 ? -2.134 -11.175 13.770 1.00 94.50 255 HIS A O 1
ATOM 1969 N N . ASP A 1 256 ? -0.358 -11.629 12.485 1.00 93.56 256 ASP A N 1
ATOM 1970 C CA . ASP A 1 256 ? 0.208 -12.653 13.368 1.00 93.56 256 ASP A CA 1
ATOM 1971 C C . ASP A 1 256 ? 0.520 -12.117 14.768 1.00 93.56 256 ASP A C 1
ATOM 1973 O O . ASP A 1 256 ? 0.253 -12.777 15.780 1.00 93.56 256 ASP A O 1
ATOM 1977 N N . ARG A 1 257 ? 1.103 -10.916 14.845 1.00 93.25 257 ARG A N 1
ATOM 1978 C CA . ARG A 1 257 ? 1.406 -10.249 16.115 1.00 93.25 257 ARG A CA 1
ATOM 1979 C C . ARG A 1 257 ? 0.129 -9.947 16.886 1.00 93.25 257 ARG A C 1
ATOM 1981 O O . ARG A 1 257 ? 0.054 -10.233 18.080 1.00 93.25 257 ARG A O 1
ATOM 1988 N N . ILE A 1 258 ? -0.872 -9.405 16.197 1.00 93.06 258 ILE A N 1
ATOM 1989 C CA . ILE A 1 258 ? -2.184 -9.122 16.764 1.00 93.06 258 ILE A CA 1
ATOM 1990 C C . ILE A 1 258 ? -2.838 -10.417 17.227 1.00 93.06 258 ILE A C 1
ATOM 1992 O O . ILE A 1 258 ? -3.366 -10.431 18.327 1.00 93.06 258 ILE A O 1
ATOM 1996 N N . ALA A 1 259 ? -2.776 -11.510 16.466 1.00 92.38 259 ALA A N 1
ATOM 1997 C CA . ALA A 1 259 ? -3.370 -12.794 16.831 1.00 92.38 259 ALA A CA 1
ATOM 1998 C C . ALA A 1 259 ? -2.732 -13.418 18.085 1.00 92.38 259 ALA A C 1
ATOM 2000 O O . ALA A 1 259 ? -3.447 -13.981 18.917 1.00 92.38 259 ALA A O 1
ATOM 2001 N N . LYS A 1 260 ? -1.407 -13.296 18.244 1.00 93.12 260 LYS A N 1
ATOM 2002 C CA . LYS A 1 260 ? -0.646 -13.871 19.370 1.00 93.12 260 LYS A CA 1
ATOM 2003 C C . LYS A 1 260 ? -0.729 -13.040 20.657 1.00 93.12 260 LYS A C 1
ATOM 2005 O O . LYS A 1 260 ? -0.653 -13.614 21.742 1.00 93.12 260 LYS A O 1
ATOM 2010 N N . GLY A 1 261 ? -0.878 -11.717 20.557 1.00 91.25 261 GLY A N 1
ATOM 2011 C CA . GLY A 1 261 ? -0.932 -10.822 21.719 1.00 91.25 261 GLY A CA 1
ATOM 2012 C C . GLY A 1 261 ? -2.246 -10.940 22.494 1.00 91.25 261 GLY A C 1
ATOM 2013 O O . GLY A 1 261 ? -3.328 -10.716 21.945 1.00 91.25 261 GLY A O 1
ATOM 2014 N N . GLN A 1 262 ? -2.182 -11.284 23.780 1.00 88.62 262 GLN A N 1
ATOM 2015 C CA . GLN A 1 262 ? -3.369 -11.364 24.646 1.00 88.62 262 GLN A CA 1
ATOM 2016 C C . GLN A 1 262 ? -3.973 -9.979 24.909 1.00 88.62 262 GLN A C 1
ATOM 2018 O O . GLN A 1 262 ? -5.187 -9.839 25.026 1.00 88.62 262 GLN A O 1
ATOM 2023 N N . GLU A 1 263 ? -3.140 -8.941 24.905 1.00 88.31 263 GLU A N 1
ATOM 2024 C CA . GLU A 1 263 ? -3.531 -7.541 25.037 1.00 88.31 263 GLU A CA 1
ATOM 2025 C C . GLU A 1 263 ? -4.474 -7.068 23.917 1.00 88.31 263 GLU A C 1
ATOM 2027 O O . GLU A 1 263 ? -5.267 -6.151 24.122 1.00 88.31 263 GLU A O 1
ATOM 2032 N N . PHE A 1 264 ? -4.437 -7.723 22.751 1.00 90.81 264 PHE A N 1
ATOM 2033 C CA . PHE A 1 264 ? -5.290 -7.401 21.607 1.00 90.81 264 PHE A CA 1
ATOM 2034 C C . PHE A 1 264 ? -6.563 -8.250 21.552 1.00 90.81 264 PHE A C 1
ATOM 2036 O O . PHE A 1 264 ? -7.394 -8.029 20.672 1.00 90.81 264 PHE A O 1
ATOM 2043 N N . ALA A 1 265 ? -6.747 -9.214 22.464 1.00 92.62 265 ALA A N 1
ATOM 2044 C CA . ALA A 1 265 ? -7.882 -10.136 22.417 1.00 92.62 265 ALA A CA 1
ATOM 2045 C C . ALA A 1 265 ? -9.244 -9.420 22.416 1.00 92.62 265 ALA A C 1
ATOM 2047 O O . ALA A 1 265 ? -10.012 -9.679 21.487 1.00 92.62 265 ALA A O 1
ATOM 2048 N N . PRO A 1 266 ? -9.514 -8.444 23.310 1.00 93.00 266 PRO A N 1
ATOM 2049 C CA . PRO A 1 266 ? -10.792 -7.733 23.294 1.00 93.00 266 PRO A CA 1
ATOM 2050 C C . PRO A 1 266 ? -11.028 -6.979 21.979 1.00 93.00 266 PRO A C 1
ATOM 2052 O O . PRO A 1 266 ? -12.153 -6.903 21.492 1.00 93.00 266 PRO A O 1
ATOM 2055 N N . LEU A 1 267 ? -9.960 -6.439 21.377 1.00 93.00 267 LEU A N 1
ATOM 2056 C CA . LEU A 1 267 ? -10.043 -5.707 20.115 1.00 93.00 267 LEU A CA 1
ATOM 2057 C C . LEU A 1 267 ? -10.360 -6.643 18.937 1.00 93.00 267 LEU A C 1
ATOM 2059 O O . LEU A 1 267 ? -11.182 -6.310 18.087 1.00 93.00 267 LEU A O 1
ATOM 2063 N N . ARG A 1 268 ? -9.754 -7.836 18.900 1.00 94.19 268 ARG A N 1
ATOM 2064 C CA . ARG A 1 268 ? -10.087 -8.862 17.898 1.00 94.19 268 ARG A CA 1
ATOM 2065 C C . ARG A 1 268 ? -11.526 -9.344 18.054 1.00 94.19 268 ARG A C 1
ATOM 2067 O O . ARG A 1 268 ? -12.220 -9.524 17.061 1.00 94.19 268 ARG A O 1
ATOM 2074 N N . GLU A 1 269 ? -11.970 -9.567 19.286 1.00 94.62 269 GLU A N 1
ATOM 2075 C CA . GLU A 1 269 ? -13.320 -10.053 19.570 1.00 94.62 269 GLU A CA 1
ATOM 2076 C C . GLU A 1 269 ? -14.392 -9.049 19.146 1.00 94.62 269 GLU A C 1
ATOM 2078 O O . GLU A 1 269 ? -15.373 -9.454 18.523 1.00 94.62 269 GLU A O 1
ATOM 2083 N N . VAL A 1 270 ? -14.206 -7.750 19.420 1.00 95.12 270 VAL A N 1
ATOM 2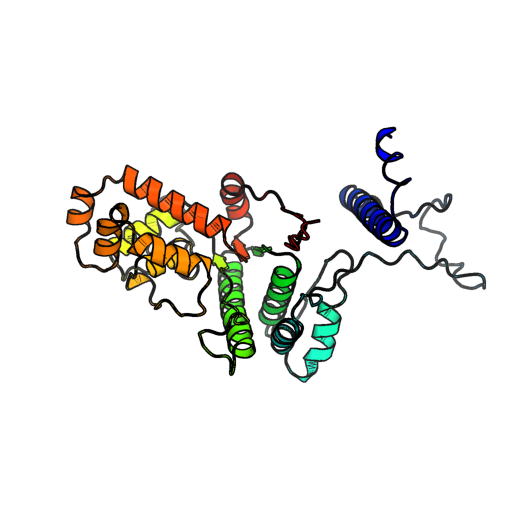084 C CA . VAL A 1 270 ? -15.169 -6.727 18.979 1.00 95.12 270 VAL A CA 1
ATOM 2085 C C . VAL A 1 270 ? -15.144 -6.569 17.460 1.00 95.12 270 VAL A C 1
ATOM 2087 O O . VAL A 1 270 ? -16.195 -6.505 16.832 1.00 95.12 270 VAL A O 1
ATOM 2090 N N . ALA A 1 271 ? -13.960 -6.610 16.842 1.00 94.69 271 ALA A N 1
ATOM 2091 C CA . ALA A 1 271 ? -13.814 -6.499 15.393 1.00 94.69 271 ALA A CA 1
ATOM 2092 C C . ALA A 1 271 ? -14.476 -7.657 14.629 1.00 94.69 271 ALA A C 1
ATOM 2094 O O . ALA A 1 271 ? -15.021 -7.437 13.547 1.00 94.69 271 ALA A O 1
ATOM 2095 N N . LYS A 1 272 ? -14.448 -8.869 15.199 1.00 94.31 272 LYS A N 1
ATOM 2096 C CA . LYS A 1 272 ? -15.116 -10.073 14.674 1.00 94.31 272 LYS A CA 1
ATOM 2097 C C . LYS A 1 272 ? -16.612 -10.136 14.997 1.00 94.31 272 LYS A C 1
ATOM 2099 O O . LYS A 1 272 ? -17.300 -11.009 14.478 1.00 94.31 272 LYS A O 1
ATOM 2104 N N . GLY A 1 273 ? -17.112 -9.243 15.853 1.00 92.81 273 GLY A N 1
ATOM 2105 C CA . GLY A 1 273 ? -18.497 -9.252 16.328 1.00 92.81 273 GLY A CA 1
ATOM 2106 C C . GLY A 1 273 ? -18.796 -10.312 17.396 1.00 92.81 273 GLY A C 1
ATOM 2107 O O . GLY A 1 273 ? -19.962 -10.596 17.654 1.00 92.81 273 GLY A O 1
ATOM 2108 N N . THR A 1 274 ? -17.771 -10.901 18.023 1.00 94.75 274 THR A N 1
ATOM 2109 C CA . THR A 1 274 ? -17.928 -11.874 19.121 1.00 94.75 274 THR A CA 1
ATOM 2110 C C . THR A 1 274 ? -18.422 -11.204 20.405 1.00 94.75 274 THR A C 1
ATOM 2112 O O . THR A 1 274 ? -19.204 -11.795 21.148 1.00 94.75 274 THR A O 1
ATOM 2115 N N . ILE A 1 275 ? -17.971 -9.973 20.665 1.00 94.94 275 ILE A N 1
ATOM 2116 C CA . ILE A 1 275 ? -18.440 -9.136 21.777 1.00 94.94 275 ILE A CA 1
ATOM 2117 C C . ILE A 1 275 ? -19.044 -7.842 21.241 1.00 94.94 275 ILE A C 1
ATOM 2119 O O . ILE A 1 275 ? -18.665 -7.364 20.171 1.00 94.94 275 ILE A O 1
ATOM 2123 N N . THR A 1 276 ? -19.964 -7.246 21.998 1.00 93.56 276 THR A N 1
ATOM 2124 C CA . THR A 1 276 ? -20.545 -5.948 21.629 1.00 93.56 276 THR A CA 1
ATOM 2125 C C . THR A 1 276 ? -19.596 -4.797 21.954 1.00 93.56 276 THR A C 1
ATOM 2127 O O . THR A 1 276 ? -18.694 -4.915 22.792 1.00 93.56 276 THR A O 1
ATOM 2130 N N . TRP A 1 277 ? -19.831 -3.636 21.341 1.00 92.44 277 TRP A N 1
ATOM 2131 C CA . TRP A 1 277 ? -19.061 -2.429 21.636 1.00 92.44 277 TRP A CA 1
ATOM 2132 C C . TRP A 1 277 ? -19.150 -2.014 23.116 1.00 92.44 277 TRP A C 1
ATOM 2134 O O . TRP A 1 277 ? -18.165 -1.570 23.707 1.00 92.44 277 TRP A O 1
ATOM 2144 N N . GLU A 1 278 ? -20.309 -2.191 23.757 1.00 92.00 278 GLU A N 1
ATOM 2145 C CA . GLU A 1 278 ? -20.496 -1.886 25.180 1.00 92.00 278 GLU A CA 1
ATOM 2146 C C . GLU A 1 278 ? -19.699 -2.835 26.079 1.00 92.00 278 GLU A C 1
ATOM 2148 O O . GLU A 1 278 ? -19.190 -2.415 27.118 1.00 92.00 278 GLU A O 1
ATOM 2153 N N . GLN A 1 279 ? -19.587 -4.111 25.698 1.00 93.00 279 GLN A N 1
ATOM 2154 C CA . GLN A 1 279 ? -18.750 -5.083 26.404 1.00 93.00 279 GLN A CA 1
ATOM 2155 C C . GLN A 1 279 ? -17.269 -4.736 26.242 1.00 93.00 279 GLN A C 1
ATOM 2157 O O . GLN A 1 279 ? -16.542 -4.695 27.233 1.00 93.00 279 GLN A O 1
ATOM 2162 N N . PHE A 1 280 ? -16.844 -4.391 25.025 1.00 92.88 280 PHE A N 1
ATOM 2163 C CA . PHE A 1 280 ? -15.486 -3.930 24.753 1.00 92.88 280 PHE A CA 1
ATOM 2164 C C . PHE A 1 280 ? -15.114 -2.700 25.595 1.00 92.88 280 PHE A C 1
ATOM 2166 O O . PHE A 1 280 ? -14.062 -2.689 26.234 1.00 92.88 280 PHE A O 1
ATOM 2173 N N . GLY A 1 281 ? -16.005 -1.707 25.688 1.00 90.06 281 GLY A N 1
ATOM 2174 C CA . GLY A 1 281 ? -15.779 -0.488 26.472 1.00 90.06 281 GLY A CA 1
ATOM 2175 C C . GLY A 1 281 ? -15.663 -0.700 27.988 1.00 90.06 281 GLY A C 1
ATOM 2176 O O . GLY A 1 281 ? -15.105 0.152 28.677 1.00 90.06 281 GLY A O 1
ATOM 2177 N N . LYS A 1 282 ? -16.150 -1.829 28.525 1.00 90.81 282 LYS A N 1
ATOM 2178 C CA . LYS A 1 282 ? -15.935 -2.213 29.935 1.00 90.81 282 LYS A CA 1
ATOM 2179 C C . LYS A 1 282 ? -14.547 -2.809 30.170 1.00 90.81 282 LYS A C 1
ATOM 2181 O O . LYS A 1 282 ? -14.008 -2.673 31.264 1.00 90.81 282 LYS A O 1
ATOM 2186 N N . THR A 1 283 ? -13.989 -3.464 29.157 1.00 87.62 283 THR A N 1
ATOM 2187 C CA . THR A 1 283 ? -12.702 -4.169 29.229 1.00 87.62 283 THR A CA 1
ATOM 2188 C C . THR A 1 283 ? -11.535 -3.265 28.837 1.00 87.62 283 THR A C 1
ATOM 2190 O O . THR A 1 283 ? -10.441 -3.394 29.381 1.00 87.62 283 THR A O 1
ATOM 2193 N N . CYS A 1 284 ? -11.754 -2.331 27.909 1.00 87.38 284 CYS A N 1
ATOM 2194 C CA . CYS A 1 284 ? -10.721 -1.457 27.373 1.00 87.38 284 CYS A CA 1
ATOM 2195 C C . CYS A 1 284 ? -11.122 0.017 27.490 1.00 87.38 284 CYS A C 1
ATOM 2197 O O . CYS A 1 284 ? -12.141 0.449 26.951 1.00 87.38 284 CYS A O 1
ATOM 2199 N N . SER A 1 285 ? -10.284 0.820 28.154 1.00 87.31 285 SER A N 1
ATOM 2200 C CA . SER A 1 285 ? -10.493 2.271 28.206 1.00 87.31 285 SER A CA 1
ATOM 2201 C C . SER A 1 285 ? -10.324 2.910 26.822 1.00 87.31 285 SER A C 1
ATOM 2203 O O . SER A 1 285 ? -9.481 2.484 26.028 1.00 87.31 285 SER A O 1
ATOM 2205 N N . GLN A 1 286 ? -11.080 3.980 26.556 1.00 85.62 286 GLN A N 1
ATOM 2206 C CA . GLN A 1 286 ? -11.018 4.708 25.283 1.00 85.62 286 GLN A CA 1
ATOM 2207 C C . GLN A 1 286 ? -9.613 5.248 24.981 1.00 85.62 286 GLN A C 1
ATOM 2209 O O . GLN A 1 286 ? -9.192 5.220 23.829 1.00 85.62 286 GLN A O 1
ATOM 2214 N N . LYS A 1 287 ? -8.883 5.706 26.007 1.00 88.06 287 LYS A N 1
ATOM 2215 C CA . LYS A 1 287 ? -7.511 6.200 25.852 1.00 88.06 287 LYS A CA 1
ATOM 2216 C C . LYS A 1 287 ? -6.559 5.083 25.422 1.00 88.06 287 LYS A C 1
ATOM 2218 O O . LYS A 1 287 ? -5.864 5.237 24.431 1.00 88.06 287 LYS A O 1
ATOM 2223 N N . LEU A 1 288 ? -6.580 3.948 26.126 1.00 86.31 288 LEU A N 1
ATOM 2224 C CA . LEU A 1 288 ? -5.697 2.815 25.828 1.00 86.31 288 LEU A CA 1
ATOM 2225 C C . LEU A 1 288 ? -5.932 2.263 24.415 1.00 86.31 288 LEU A C 1
ATOM 2227 O O . LEU A 1 288 ? -4.979 1.993 23.692 1.00 86.31 288 LEU A O 1
ATOM 2231 N N . TYR A 1 289 ? -7.199 2.137 24.014 1.00 87.25 289 TYR A N 1
ATOM 2232 C CA . TYR A 1 289 ? -7.550 1.763 22.646 1.00 87.25 289 TYR A CA 1
ATOM 2233 C C . TYR A 1 289 ? -7.073 2.817 21.636 1.00 87.25 289 TYR A C 1
ATOM 2235 O O . TYR A 1 289 ? -6.441 2.455 20.652 1.00 87.25 289 TYR A O 1
ATOM 2243 N N . GLY A 1 290 ? -7.314 4.109 21.887 1.00 88.06 290 GLY A N 1
ATOM 2244 C CA . GLY A 1 290 ? -6.868 5.194 21.007 1.00 88.06 290 GLY A CA 1
ATOM 2245 C C . GLY A 1 290 ? -5.358 5.173 20.756 1.00 88.06 290 GLY A C 1
ATOM 2246 O O . GLY A 1 290 ? -4.942 5.128 19.601 1.00 88.06 290 GLY A O 1
ATOM 2247 N N . ASP A 1 291 ? -4.562 5.101 21.827 1.00 87.94 291 ASP A N 1
ATOM 2248 C CA . ASP A 1 291 ? -3.094 5.054 21.765 1.00 87.94 291 ASP A CA 1
ATOM 2249 C C . ASP A 1 291 ? -2.603 3.812 20.988 1.00 87.94 291 ASP A C 1
ATOM 2251 O O . ASP A 1 291 ? -1.653 3.874 20.204 1.00 87.94 291 ASP A O 1
ATOM 2255 N N . MET A 1 292 ? -3.275 2.669 21.167 1.00 88.56 292 MET A N 1
ATOM 2256 C CA . MET A 1 292 ? -2.971 1.424 20.458 1.00 88.56 292 MET A CA 1
ATOM 2257 C C . MET A 1 292 ? -3.249 1.536 18.954 1.00 88.56 292 MET A C 1
ATOM 2259 O O . MET A 1 292 ? -2.404 1.154 18.140 1.00 88.56 292 MET A O 1
ATOM 2263 N N . ILE A 1 293 ? -4.415 2.070 18.577 1.00 89.56 293 ILE A N 1
ATOM 2264 C CA . ILE A 1 293 ? -4.778 2.272 17.172 1.00 89.56 293 ILE A CA 1
ATOM 2265 C C . ILE A 1 293 ? -3.821 3.251 16.505 1.00 89.56 293 ILE A C 1
ATOM 2267 O O . ILE A 1 293 ? -3.340 2.971 15.408 1.00 89.56 293 ILE A O 1
ATOM 2271 N N . GLU A 1 294 ? -3.514 4.369 17.158 1.00 88.81 294 GLU A N 1
ATOM 2272 C CA . GLU A 1 294 ? -2.558 5.347 16.642 1.00 88.81 294 GLU A CA 1
ATOM 2273 C C . GLU A 1 294 ? -1.185 4.699 16.409 1.00 88.81 294 GLU A C 1
ATOM 2275 O O . GLU A 1 294 ? -0.604 4.846 15.332 1.00 88.81 294 GLU A O 1
ATOM 2280 N N . GLY A 1 295 ? -0.712 3.884 17.358 1.00 89.50 295 GLY A N 1
ATOM 2281 C CA . GLY A 1 295 ? 0.518 3.106 17.210 1.00 89.50 295 GLY A CA 1
ATOM 2282 C C . GLY A 1 295 ? 0.508 2.185 15.984 1.00 89.50 295 GLY A C 1
ATOM 2283 O O . GLY A 1 295 ? 1.489 2.146 15.233 1.00 89.50 295 GLY A O 1
ATOM 2284 N N . PHE A 1 296 ? -0.598 1.478 15.729 1.00 91.62 296 PHE A N 1
ATOM 2285 C CA . PHE A 1 296 ? -0.739 0.645 14.531 1.00 91.62 296 PHE A CA 1
ATOM 2286 C C . PHE A 1 296 ? -0.787 1.464 13.242 1.00 91.62 296 PHE A C 1
ATOM 2288 O O . PHE A 1 296 ? -0.102 1.109 12.284 1.00 91.62 296 PHE A O 1
ATOM 2295 N N . GLN A 1 297 ? -1.524 2.575 13.218 1.00 89.94 297 GLN A N 1
ATOM 2296 C CA . GLN A 1 297 ? -1.605 3.456 12.052 1.00 89.94 297 GLN A CA 1
ATOM 2297 C C . GLN A 1 297 ? -0.231 4.029 11.691 1.00 89.94 297 GLN A C 1
ATOM 2299 O O . GLN A 1 297 ? 0.184 3.944 10.536 1.00 89.94 297 GLN A O 1
ATOM 2304 N N . VAL A 1 298 ? 0.517 4.533 12.677 1.00 89.25 298 VAL A N 1
ATOM 2305 C CA . VAL A 1 298 ? 1.893 5.012 12.480 1.00 89.25 298 VAL A CA 1
ATOM 2306 C C . VAL A 1 298 ? 2.787 3.888 11.960 1.00 89.25 298 VAL A C 1
ATOM 2308 O O . VAL A 1 298 ? 3.597 4.103 11.059 1.00 89.25 298 VAL A O 1
ATOM 2311 N N . SER A 1 299 ? 2.644 2.672 12.489 1.00 91.69 299 SER A N 1
ATOM 2312 C CA . SER A 1 299 ? 3.453 1.534 12.057 1.00 91.69 299 SER A CA 1
ATOM 2313 C C . SER A 1 299 ? 3.127 1.087 10.624 1.00 91.69 299 SER A C 1
ATOM 2315 O O . SER A 1 299 ? 4.055 0.850 9.853 1.00 91.69 299 SER A O 1
ATOM 2317 N N . LEU A 1 300 ? 1.851 1.064 10.229 1.00 94.00 300 LEU A N 1
ATOM 2318 C CA . LEU A 1 300 ? 1.407 0.812 8.853 1.00 94.00 300 LEU A CA 1
ATOM 2319 C C . LEU A 1 300 ? 1.975 1.861 7.889 1.00 94.00 300 LEU A C 1
ATOM 2321 O O . LEU A 1 300 ? 2.645 1.521 6.917 1.00 94.00 300 LEU A O 1
ATOM 2325 N N . VAL A 1 301 ? 1.781 3.144 8.201 1.00 92.12 301 VAL A N 1
ATOM 2326 C CA . VAL A 1 301 ? 2.275 4.281 7.407 1.00 92.12 301 VAL A CA 1
ATOM 2327 C C . VAL A 1 301 ? 3.798 4.233 7.259 1.00 92.12 301 VAL A C 1
ATOM 2329 O O . VAL A 1 301 ? 4.323 4.420 6.161 1.00 92.12 301 VAL A O 1
ATOM 2332 N N . ASN A 1 302 ? 4.521 3.906 8.332 1.00 90.75 302 ASN A N 1
ATOM 2333 C CA . ASN A 1 302 ? 5.975 3.770 8.304 1.00 90.75 302 ASN A CA 1
ATOM 2334 C C . ASN A 1 302 ? 6.461 2.567 7.501 1.00 90.75 302 ASN A C 1
ATOM 2336 O O . ASN A 1 302 ? 7.608 2.595 7.061 1.00 90.75 302 ASN A O 1
ATOM 2340 N N . ASN A 1 303 ? 5.647 1.531 7.305 1.00 94.44 303 ASN A N 1
ATOM 2341 C CA . ASN A 1 303 ? 6.004 0.339 6.534 1.00 94.44 303 ASN A CA 1
ATOM 2342 C C . ASN A 1 303 ? 5.387 0.310 5.132 1.00 94.44 303 ASN A C 1
ATOM 2344 O O . ASN A 1 303 ? 5.664 -0.621 4.386 1.00 94.44 303 ASN A O 1
ATOM 2348 N N . ALA A 1 304 ? 4.628 1.338 4.744 1.00 95.81 304 ALA A N 1
ATOM 2349 C CA . ALA A 1 304 ? 4.079 1.451 3.401 1.00 95.81 304 ALA A CA 1
ATOM 2350 C C . ALA A 1 304 ? 5.186 1.483 2.339 1.00 95.81 304 ALA A C 1
ATOM 2352 O O . ALA A 1 304 ? 6.140 2.265 2.437 1.00 95.81 304 ALA A O 1
ATOM 2353 N N . ASP A 1 305 ? 5.016 0.669 1.300 1.00 96.94 305 ASP A N 1
ATOM 2354 C CA . ASP A 1 305 ? 5.827 0.730 0.085 1.00 96.94 305 ASP A CA 1
ATOM 2355 C C . ASP A 1 305 ? 5.430 1.964 -0.732 1.00 96.94 305 ASP A C 1
ATOM 2357 O O . ASP A 1 305 ? 6.284 2.688 -1.248 1.00 96.94 305 ASP A O 1
ATOM 2361 N N . LEU A 1 306 ? 4.123 2.249 -0.798 1.00 97.06 306 LEU A N 1
ATOM 2362 C CA . LEU A 1 306 ? 3.592 3.445 -1.439 1.00 97.06 306 LEU A CA 1
ATOM 2363 C C . LEU A 1 306 ? 2.574 4.151 -0.548 1.00 97.06 306 LEU A C 1
ATOM 2365 O O . LEU A 1 306 ? 1.563 3.577 -0.143 1.00 97.06 306 LEU A O 1
ATOM 2369 N N . LEU A 1 307 ? 2.803 5.439 -0.310 1.00 96.00 307 LEU A N 1
ATOM 2370 C CA . LEU A 1 307 ? 1.903 6.283 0.466 1.00 96.00 307 LEU A CA 1
ATOM 2371 C C . LEU A 1 307 ? 1.173 7.263 -0.451 1.00 96.00 307 LEU A C 1
ATOM 2373 O O . LEU A 1 307 ? 1.793 8.109 -1.087 1.00 96.00 307 LEU A O 1
ATOM 2377 N N . CYS A 1 308 ? -0.149 7.165 -0.507 1.00 95.88 308 CYS A N 1
ATOM 2378 C CA . CYS A 1 308 ? -1.016 7.944 -1.381 1.00 95.88 308 CYS A CA 1
ATOM 2379 C C . CYS A 1 308 ? -1.765 9.030 -0.592 1.00 95.88 308 CYS A C 1
ATOM 2381 O O . CYS A 1 308 ? -2.629 8.727 0.235 1.00 95.88 308 CYS A O 1
ATOM 2383 N N . VAL A 1 309 ? -1.466 10.302 -0.871 1.00 93.69 309 VAL A N 1
ATOM 2384 C CA . VAL A 1 309 ? -1.979 11.467 -0.124 1.00 93.69 309 VAL A CA 1
ATOM 2385 C C . VAL A 1 309 ? -2.481 12.584 -1.043 1.00 93.69 309 VAL A C 1
ATOM 2387 O O . VAL A 1 309 ? -2.145 12.649 -2.223 1.00 93.69 309 VAL A O 1
ATOM 2390 N N . THR A 1 310 ? -3.274 13.510 -0.505 1.00 90.62 310 THR A N 1
ATOM 2391 C CA . THR A 1 310 ? -3.467 14.825 -1.138 1.00 90.62 310 THR A CA 1
ATOM 2392 C C . THR A 1 310 ? -2.401 15.805 -0.630 1.00 90.62 310 THR A C 1
ATOM 2394 O O . THR A 1 310 ? -1.918 15.631 0.490 1.00 90.62 310 THR A O 1
ATOM 2397 N N . PRO A 1 311 ? -2.061 16.875 -1.375 1.00 84.50 311 PRO A N 1
ATOM 2398 C CA . PRO A 1 311 ? -1.143 17.910 -0.896 1.00 84.50 311 PRO A CA 1
ATOM 2399 C C . PRO A 1 311 ? -1.561 18.514 0.451 1.00 84.50 311 PRO A C 1
ATOM 2401 O O . PRO A 1 311 ? -0.733 18.748 1.318 1.00 84.50 311 PRO A O 1
ATOM 2404 N N . SER A 1 312 ? -2.864 18.701 0.671 1.00 77.75 312 SER A N 1
ATOM 2405 C CA . SER A 1 312 ? -3.384 19.204 1.947 1.00 77.75 312 SER A CA 1
ATOM 2406 C C . SER A 1 312 ? -3.200 18.223 3.111 1.00 77.75 312 SER A C 1
ATOM 2408 O O . SER A 1 312 ? -3.134 18.641 4.260 1.00 77.75 312 SER A O 1
ATOM 2410 N N . ALA A 1 313 ? -3.162 16.917 2.832 1.00 74.19 313 ALA A N 1
ATOM 2411 C CA . ALA A 1 313 ? -2.967 15.882 3.843 1.00 74.19 313 ALA A CA 1
ATOM 2412 C C . ALA A 1 313 ? -1.479 15.595 4.094 1.00 74.19 313 ALA A C 1
ATOM 2414 O O . ALA A 1 313 ? -1.129 15.127 5.175 1.00 74.19 313 ALA A O 1
ATOM 2415 N N . SER A 1 314 ? -0.596 15.891 3.131 1.00 66.38 314 SER A N 1
ATOM 2416 C CA . SER A 1 314 ? 0.832 15.599 3.271 1.00 66.38 314 SER A CA 1
ATOM 2417 C C . SER A 1 314 ? 1.501 16.375 4.398 1.00 66.38 314 SER A C 1
ATOM 2419 O O . SER A 1 314 ? 2.436 15.845 4.984 1.00 66.38 314 SER A O 1
ATOM 2421 N N . ASP A 1 315 ? 1.023 17.574 4.740 1.00 63.34 315 ASP A N 1
ATOM 2422 C CA . ASP A 1 315 ? 1.587 18.349 5.854 1.00 63.34 315 ASP A CA 1
ATOM 2423 C C . ASP A 1 315 ? 1.248 17.708 7.208 1.00 63.34 315 ASP A C 1
ATOM 2425 O O . ASP A 1 315 ? 2.140 17.471 8.015 1.00 63.34 315 ASP A O 1
ATOM 2429 N N . SER A 1 316 ? -0.007 17.288 7.400 1.00 60.03 316 SER A N 1
ATOM 2430 C CA . SER A 1 316 ? -0.446 16.565 8.606 1.00 60.03 316 SER A CA 1
ATOM 2431 C C . SER A 1 316 ? 0.261 15.218 8.786 1.00 60.03 316 SER A C 1
ATOM 2433 O O . SER A 1 316 ? 0.451 14.774 9.914 1.00 60.03 316 SER A O 1
ATOM 2435 N N . ILE A 1 317 ? 0.622 14.554 7.685 1.00 60.41 317 ILE A N 1
ATOM 2436 C CA . ILE A 1 317 ? 1.304 13.253 7.701 1.00 60.41 317 ILE A CA 1
ATOM 2437 C C . ILE A 1 317 ? 2.822 13.431 7.846 1.00 60.41 317 ILE A C 1
ATOM 2439 O O . ILE A 1 317 ? 3.485 12.586 8.441 1.00 60.41 317 ILE A O 1
ATOM 2443 N N . ARG A 1 318 ? 3.391 14.535 7.344 1.00 55.06 318 ARG A N 1
ATOM 2444 C CA . ARG A 1 318 ? 4.820 14.861 7.468 1.00 55.06 318 ARG A CA 1
ATOM 2445 C C . ARG A 1 318 ? 5.240 15.049 8.924 1.00 55.06 318 ARG A C 1
ATOM 2447 O O . ARG A 1 318 ? 6.350 14.653 9.260 1.00 55.06 318 ARG A O 1
ATOM 2454 N N . ASP A 1 319 ? 4.369 15.589 9.770 1.00 51.56 319 ASP A N 1
ATOM 2455 C CA . ASP A 1 319 ? 4.649 15.734 11.205 1.00 51.56 319 ASP A CA 1
ATOM 2456 C C . ASP A 1 319 ? 4.732 14.375 11.927 1.00 51.56 319 ASP A C 1
ATOM 2458 O O . ASP A 1 319 ? 5.434 14.240 12.926 1.00 51.56 319 ASP A O 1
ATOM 2462 N N . GLN A 1 320 ? 4.068 13.348 11.390 1.00 50.88 320 GLN A N 1
ATOM 2463 C CA . GLN A 1 320 ? 4.045 11.988 11.944 1.00 50.88 320 GLN A CA 1
ATOM 2464 C C . GLN A 1 320 ? 5.089 11.070 11.305 1.00 50.88 320 GLN A C 1
ATOM 2466 O O . GLN A 1 320 ? 5.611 10.149 11.934 1.00 50.88 320 GLN A O 1
ATOM 2471 N N . MET A 1 321 ? 5.423 11.322 10.043 1.00 50.09 321 MET A N 1
ATOM 2472 C CA . MET A 1 321 ? 6.464 10.599 9.346 1.00 50.09 321 MET A CA 1
ATOM 2473 C C . MET A 1 321 ? 7.824 11.218 9.650 1.00 50.09 321 MET A C 1
ATOM 2475 O O . MET A 1 321 ? 8.201 12.258 9.109 1.00 50.09 321 MET A O 1
ATOM 2479 N N . HIS A 1 322 ? 8.672 10.463 10.346 1.00 46.28 322 HIS A N 1
ATOM 2480 C CA . HIS A 1 322 ? 10.114 10.540 10.124 1.00 46.28 322 HIS A CA 1
ATOM 2481 C C . HIS A 1 322 ? 10.450 10.011 8.717 1.00 46.28 322 HIS A C 1
ATOM 2483 O O . HIS A 1 322 ? 11.225 9.068 8.555 1.00 46.28 322 HIS A O 1
ATOM 2489 N N . LEU A 1 323 ? 9.918 10.649 7.670 1.00 41.81 323 LEU A N 1
ATOM 2490 C CA . LEU A 1 323 ? 10.429 10.584 6.306 1.00 41.81 323 LEU A CA 1
ATOM 2491 C C . LEU A 1 323 ? 11.794 11.290 6.289 1.00 41.81 323 LEU A C 1
ATOM 2493 O O . LEU A 1 323 ? 12.026 12.276 5.592 1.00 41.81 323 LEU A O 1
ATOM 2497 N N . ARG A 1 324 ? 12.761 10.763 7.050 1.00 34.78 324 ARG A N 1
ATOM 2498 C CA . ARG A 1 324 ? 14.142 10.827 6.603 1.00 34.78 324 ARG A CA 1
ATOM 2499 C C . ARG A 1 324 ? 14.115 10.085 5.284 1.00 34.78 324 ARG A C 1
ATOM 2501 O O . ARG A 1 324 ? 13.945 8.869 5.281 1.00 34.78 324 ARG A O 1
ATOM 2508 N N . MET A 1 325 ? 14.219 10.829 4.182 1.00 34.56 325 MET A N 1
ATOM 2509 C CA . MET A 1 325 ? 14.561 10.273 2.882 1.00 34.56 325 MET A CA 1
ATOM 2510 C C . MET A 1 325 ? 15.808 9.422 3.090 1.00 34.56 325 MET A C 1
ATOM 2512 O O . MET A 1 325 ? 16.934 9.920 3.135 1.00 34.56 325 MET A O 1
ATOM 2516 N N . SER A 1 326 ? 15.591 8.135 3.325 1.00 30.47 326 SER A N 1
ATOM 2517 C CA . SER A 1 326 ? 16.629 7.152 3.505 1.00 30.47 326 SER A CA 1
ATOM 2518 C C . SER A 1 326 ? 17.105 6.829 2.103 1.00 30.47 326 SER A C 1
ATOM 2520 O O . SER A 1 326 ? 16.826 5.783 1.538 1.00 30.47 326 SER A O 1
ATOM 2522 N N . LEU A 1 327 ? 17.927 7.730 1.564 1.00 29.05 327 LEU A N 1
ATOM 2523 C CA . LEU A 1 327 ? 19.022 7.345 0.684 1.00 29.05 327 LEU A CA 1
ATOM 2524 C C . LEU A 1 327 ? 20.019 6.518 1.519 1.00 29.05 327 LEU A C 1
ATOM 2526 O O . LEU A 1 327 ? 21.173 6.901 1.701 1.00 29.05 327 LEU A O 1
ATOM 2530 N N . SER A 1 328 ? 19.551 5.417 2.109 1.00 28.48 328 SER A N 1
ATOM 2531 C CA . SER A 1 328 ? 20.384 4.468 2.821 1.00 28.48 328 SER A CA 1
ATOM 2532 C C . SER A 1 328 ? 20.776 3.399 1.824 1.00 28.48 328 SER A C 1
ATOM 2534 O O . SER A 1 328 ? 19.944 2.676 1.280 1.00 28.48 328 SER A O 1
ATOM 2536 N N . ARG A 1 329 ? 22.079 3.368 1.559 1.00 31.17 329 ARG A N 1
ATOM 2537 C CA . ARG A 1 329 ? 22.783 2.304 0.858 1.00 31.17 329 ARG A CA 1
ATOM 2538 C C . ARG A 1 329 ? 22.243 0.952 1.329 1.00 31.17 329 ARG A C 1
ATOM 2540 O O . ARG A 1 329 ? 22.370 0.629 2.508 1.00 31.17 329 ARG A O 1
ATOM 2547 N N . LYS A 1 330 ? 21.741 0.133 0.403 1.00 29.06 330 LYS A N 1
ATOM 2548 C CA . LYS A 1 330 ? 21.802 -1.321 0.565 1.00 29.06 330 LYS A CA 1
ATOM 2549 C C . LYS A 1 330 ? 23.288 -1.684 0.682 1.00 29.06 330 LYS A C 1
ATOM 2551 O O . LYS A 1 330 ? 23.978 -1.829 -0.320 1.00 29.06 330 LYS A O 1
ATOM 2556 N N . GLN A 1 331 ? 23.817 -1.740 1.901 1.00 27.00 331 GLN A N 1
ATOM 2557 C CA . GLN A 1 331 ? 24.947 -2.610 2.187 1.00 27.00 331 GLN A CA 1
ATOM 2558 C C . GLN A 1 331 ? 24.347 -4.004 2.325 1.00 27.00 331 GLN A C 1
ATOM 2560 O O . GLN A 1 331 ? 23.743 -4.330 3.343 1.00 27.00 331 GLN A O 1
ATOM 2565 N N . CYS A 1 332 ? 24.483 -4.807 1.271 1.00 26.50 332 CYS A N 1
ATOM 2566 C CA . CYS A 1 332 ? 24.446 -6.252 1.405 1.00 26.50 332 CYS A CA 1
ATOM 2567 C C . CYS A 1 332 ? 25.517 -6.627 2.429 1.00 26.50 332 CYS A C 1
ATOM 2569 O O . CYS A 1 332 ? 26.713 -6.488 2.172 1.00 26.50 332 CYS A O 1
ATOM 2571 N N . THR A 1 333 ? 25.100 -7.057 3.613 1.00 26.41 333 THR A N 1
ATOM 2572 C CA . THR A 1 333 ? 25.983 -7.753 4.540 1.00 26.41 333 THR A CA 1
ATOM 2573 C C . THR A 1 333 ? 26.309 -9.107 3.936 1.00 26.41 333 THR A C 1
ATOM 2575 O O . THR A 1 333 ? 25.532 -10.052 4.041 1.00 26.41 333 THR A O 1
ATOM 2578 N N . ASN A 1 334 ? 27.471 -9.164 3.295 1.00 24.78 334 ASN A N 1
ATOM 2579 C CA . ASN A 1 334 ? 28.210 -10.384 3.047 1.00 24.78 334 ASN A CA 1
ATOM 2580 C C . ASN A 1 334 ? 28.632 -10.935 4.417 1.00 24.78 334 ASN A C 1
ATOM 2582 O O . ASN A 1 334 ? 29.499 -10.368 5.083 1.00 24.78 334 ASN A O 1
ATOM 2586 N N . ARG A 1 335 ? 27.964 -11.991 4.883 1.00 24.55 335 ARG A N 1
ATOM 2587 C CA . ARG A 1 335 ? 28.473 -12.844 5.959 1.00 24.55 335 ARG A CA 1
ATOM 2588 C C . ARG A 1 335 ? 29.260 -13.977 5.309 1.00 24.55 335 ARG A C 1
ATOM 2590 O O . ARG A 1 335 ? 28.766 -15.092 5.246 1.00 24.55 335 ARG A O 1
ATOM 2597 N N . ASP A 1 336 ? 30.484 -13.678 4.892 1.00 25.91 336 ASP A N 1
ATOM 2598 C CA . ASP A 1 336 ? 31.529 -14.694 4.820 1.00 25.91 336 ASP A CA 1
ATOM 2599 C C . ASP A 1 336 ? 32.426 -14.512 6.038 1.00 25.91 336 ASP A C 1
ATOM 2601 O O . ASP A 1 336 ? 33.266 -13.617 6.136 1.00 25.91 336 ASP A O 1
ATOM 2605 N N . ILE A 1 337 ? 32.158 -15.364 7.022 1.00 28.62 337 ILE A N 1
ATOM 2606 C CA . ILE A 1 337 ? 33.060 -15.666 8.120 1.00 28.62 337 ILE A CA 1
ATOM 2607 C C . ILE A 1 337 ? 34.179 -16.510 7.507 1.00 28.62 337 ILE A C 1
ATOM 2609 O O . ILE A 1 337 ? 34.010 -17.711 7.318 1.00 28.62 337 ILE A O 1
ATOM 2613 N N . ILE A 1 338 ? 35.327 -15.899 7.223 1.00 24.92 338 ILE A N 1
ATOM 2614 C CA . ILE A 1 338 ? 36.587 -16.638 7.134 1.00 24.92 338 ILE A CA 1
ATOM 2615 C C . ILE A 1 338 ? 37.303 -16.432 8.465 1.00 24.92 338 ILE A C 1
ATOM 2617 O O . ILE A 1 338 ? 37.808 -15.355 8.773 1.00 24.92 338 ILE A O 1
ATOM 2621 N N . ARG A 1 339 ? 37.287 -17.490 9.280 1.00 25.41 339 ARG A N 1
ATOM 2622 C CA . ARG A 1 339 ? 38.298 -17.727 10.306 1.00 25.41 339 ARG A CA 1
ATOM 2623 C C . ARG A 1 339 ? 39.535 -18.275 9.599 1.00 25.41 339 ARG A C 1
ATOM 2625 O O . ARG A 1 339 ? 39.505 -19.427 9.176 1.00 25.41 339 ARG A O 1
ATOM 2632 N N . LEU A 1 340 ? 40.565 -17.445 9.485 1.00 30.20 340 LEU A N 1
ATOM 2633 C CA . LEU A 1 340 ? 41.951 -17.666 9.922 1.00 30.20 340 LEU A CA 1
ATOM 2634 C C . LEU A 1 340 ? 42.803 -16.481 9.468 1.00 30.20 340 LEU A C 1
ATOM 2636 O O . LEU A 1 340 ? 42.745 -16.152 8.264 1.00 30.20 340 LEU A O 1
#

Solvent-accessible surface area (backbone atoms only — not comparable to full-atom values): 20030 Å² total; per-residue (Å²): 131,69,76,76,67,62,70,64,67,80,80,48,54,74,70,53,43,56,51,49,52,52,51,51,50,51,56,51,51,52,54,33,57,76,67,70,44,75,85,72,67,96,62,87,84,82,84,76,89,89,70,71,87,81,68,86,79,77,92,78,76,83,78,74,73,80,78,67,65,60,37,41,29,51,72,37,104,42,62,68,56,39,48,34,47,39,62,74,40,57,82,90,43,26,67,60,50,42,55,51,42,49,56,14,53,79,63,55,84,85,90,84,67,66,85,92,61,50,53,68,56,58,47,31,42,52,49,53,31,40,27,69,52,72,43,68,37,83,44,75,25,96,39,66,69,56,28,52,57,46,49,53,46,36,46,56,51,34,42,55,31,32,54,60,57,37,60,92,57,61,95,83,45,86,84,57,64,53,29,67,39,55,32,39,55,72,59,65,71,45,40,53,43,18,39,54,38,36,46,67,39,46,82,50,55,53,66,25,34,62,74,48,98,89,47,82,65,60,83,62,54,42,81,44,14,58,43,28,56,51,30,38,43,41,58,12,70,57,43,76,57,77,93,53,94,45,44,26,65,67,54,56,52,46,22,53,50,47,71,70,36,74,88,39,45,61,59,32,32,25,34,56,62,76,40,51,58,72,57,39,55,75,78,43,54,71,65,64,51,50,57,51,51,50,52,50,42,54,50,51,66,73,65,31,40,30,41,30,27,33,71,86,48,45,60,72,46,49,80,72,42,84,74,66,80,70,89,63,78,85,71,78,81,78,85,76,85,77,91,129

Sequence (340 aa):
MDDKTKAVSEDLTPTQLKMYDGVRGRMALHREVLRGAKSEAPSSGIRCPSRSMATLETHGKSSSLRSLPTINFLDIDDDAYAESIVEEALPEDRARFRGYLSSRPLGLGMITAGASFGRTTAGAAATLALEAKVGKVLCSGPTNVAIDNFSHRLFGHSQAIVDRYNKGKDLSDYTRRCYKLIIRAYNVEHELAALTALLRDPNVGDKAAPTSVWKLPSKWKLPLSCAFWLLLDLGSPAAGWELHHDDPVYVRELHDRIAKGQEFAPLREVAKGTITWEQFGKTCSQKLYGDMIEGFQVSLVNNADLLCVTPSASDSIRDQMHLRMSLSRKQCTNRDIIRL

pLDDT: mean 79.73, std 21.35, range [24.55, 97.81]

Foldseek 3Di:
DDPVVVVVQPPDDPVRNVVVVVVVVLVVVVVCVVVVHDPPPPDPDDDDDPPPPPPPDDDDDDPPDPQADWDQLLPFPDNLLSLLLLVLDDPVCSVVLNVQRGTHRVVDHDQDDDPPPCRLSSVLSSVVSNCSRQFAAEAADADLVVLVVSLVSNQVSQCSSQCSSCVPPDLPDPPRAARFLEAAEDFLLQLLQLLLQCLQPLPCFQVSGDDDPPDDGDPGGQPRHLSLLVLQLLVACSNVDHDDSRHDPVSVVSSVVLVPDPVNVLVSCSRNVVDHPVVSCVVDPPVRVSVVSVVSNLVSCQRGRYYGYYPVRVVSVVVSDPPPVPPPDPPPPDPDDDDD

Mean predicted aligned error: 12.61 Å

Organism: NCBI:txid694270

Radius of gyration: 25.36 Å; Cα contacts (8 Å, |Δi|>4): 367; chains: 1; bounding box: 67×60×70 Å

Secondary structure (DSSP, 8-state):
--GGGTTTSTT--HHHHHHHHHHHHHHHHHHHHHTT-----S-S----TTSTTS---S-S----PPPPPEE-TT--S-HHHHHHHHTTS-GGGHHHHHHHHH-EETT-------TTSSHHHHHHHHHHHHHHHHS-EEEE-SSHHHHHHHHHHHHHHHHHHHHHHTTT--TT-TT------EEE---HHHHHHHHHHHHH-TT-GGG-SPPPSSSPPP---STTSHHHHHHHHHT-GGG--PPPTTS-HHHHHHHHHHHH-GGGHHHHHHHTTSS-HHHHHHHS-HHHHHHHHHHHHHHHHHH-SEEEE-HHHHHHHHTT--------------------